Protein AF-A0A962I5X0-F1 (afdb_monomer_lite)

Secondary structure (DSSP, 8-state):
----BHHHHHHHHHHHHHHS---TT-HHHHHHHHHHHHHHHHTT-HHHHHHHHHHHHT----S-GGGHHHHHHHHHHHHHHHHHTT-HHHHHHHHHHHHHTS-HHHHTTSSHHHHHHHHHHHHHHHHTSTT--HHHHHHHHHHHHHHHHHHHHHHHHHHHH---TTHHHHHHHHHHHHHHHHHHSBP-

Sequence (188 aa):
MATKNWARHELLRLKRIMSHEFDSSKRKHLESLSLFALYSYILRLSTEFELAALRISECDFDGNQDKWASIELGLALLARNAREQGKEEQARDALSRIRGVGFVRERLSGTMLRGATANIRSAEAILQRSGLNQVQRRSVTKSLIGSKEAILMELYFIGELGGTSNGEHEFEPMIREIEEFLTSVDCP

Structure (mmCIF, N/CA/C/O backbone):
data_AF-A0A962I5X0-F1
#
_entry.id   AF-A0A962I5X0-F1
#
loop_
_atom_site.group_PDB
_atom_site.id
_atom_site.type_symbol
_atom_site.label_atom_id
_atom_site.label_alt_id
_atom_site.label_comp_id
_atom_site.label_asym_id
_atom_site.label_entity_id
_atom_site.label_seq_id
_atom_site.pdbx_PDB_ins_code
_atom_site.Cartn_x
_atom_site.Cartn_y
_atom_site.Cartn_z
_atom_site.occupancy
_atom_site.B_iso_or_equiv
_atom_site.auth_seq_id
_atom_site.auth_comp_id
_atom_site.auth_asym_id
_atom_site.auth_atom_id
_atom_site.pdbx_PDB_model_num
ATOM 1 N N . MET A 1 1 ? 18.754 19.484 -2.356 1.00 41.22 1 MET A N 1
ATOM 2 C CA . MET A 1 1 ? 18.832 18.288 -3.225 1.00 41.22 1 MET A CA 1
ATOM 3 C C . MET A 1 1 ? 17.446 17.673 -3.295 1.00 41.22 1 MET A C 1
ATOM 5 O O . MET A 1 1 ? 16.945 17.271 -2.255 1.00 41.22 1 MET A O 1
ATOM 9 N N . ALA A 1 2 ? 16.797 17.668 -4.462 1.00 45.50 2 ALA A N 1
ATOM 10 C CA . ALA A 1 2 ? 15.509 16.994 -4.619 1.00 45.50 2 ALA A CA 1
ATOM 11 C C . ALA A 1 2 ? 15.715 15.490 -4.401 1.00 45.50 2 ALA A C 1
ATOM 13 O O . ALA A 1 2 ? 16.617 14.897 -4.992 1.00 45.50 2 ALA A O 1
ATOM 14 N N . THR A 1 3 ? 14.936 14.892 -3.509 1.00 48.47 3 THR A N 1
ATOM 15 C CA . THR A 1 3 ? 15.001 13.464 -3.205 1.00 48.47 3 THR A CA 1
ATOM 16 C C . THR A 1 3 ? 14.671 12.651 -4.448 1.00 48.47 3 THR A C 1
ATOM 18 O O . THR A 1 3 ? 13.530 12.642 -4.893 1.00 48.47 3 THR A O 1
ATOM 21 N N . LYS A 1 4 ? 15.695 11.998 -5.006 1.00 63.25 4 LYS A N 1
ATOM 22 C CA . LYS A 1 4 ? 15.657 11.258 -6.276 1.00 63.25 4 LYS A CA 1
ATOM 23 C C . LYS A 1 4 ? 14.994 9.880 -6.199 1.00 63.25 4 LYS A C 1
ATOM 25 O O . LYS A 1 4 ? 14.963 9.184 -7.198 1.00 63.25 4 LYS A O 1
ATOM 30 N N . ASN A 1 5 ? 14.457 9.482 -5.052 1.00 81.94 5 ASN A N 1
ATOM 31 C CA . ASN A 1 5 ? 13.878 8.153 -4.874 1.00 81.94 5 ASN A CA 1
ATOM 32 C C . ASN A 1 5 ? 12.373 8.159 -5.207 1.00 81.94 5 ASN A C 1
ATOM 34 O O . ASN A 1 5 ? 11.623 9.030 -4.745 1.00 81.94 5 ASN A O 1
ATOM 38 N N . TRP A 1 6 ? 11.962 7.154 -5.986 1.00 85.31 6 TRP A N 1
ATOM 39 C CA . TRP A 1 6 ? 10.592 6.878 -6.408 1.00 85.31 6 TRP A CA 1
ATOM 40 C C . TRP A 1 6 ? 9.550 6.961 -5.288 1.00 85.31 6 TRP A C 1
ATOM 42 O O . TRP A 1 6 ? 8.598 7.721 -5.436 1.00 85.31 6 TRP A O 1
ATOM 52 N N . ALA A 1 7 ? 9.732 6.271 -4.156 1.00 86.81 7 ALA A N 1
ATOM 53 C CA . ALA A 1 7 ? 8.750 6.247 -3.067 1.00 86.81 7 ALA A CA 1
ATOM 54 C C . ALA A 1 7 ? 8.406 7.655 -2.552 1.00 86.81 7 ALA A C 1
ATOM 56 O O . ALA A 1 7 ? 7.244 7.982 -2.316 1.00 86.81 7 ALA A O 1
ATOM 57 N N . ARG A 1 8 ? 9.409 8.536 -2.430 1.00 87.19 8 ARG A N 1
ATOM 58 C CA . ARG A 1 8 ? 9.198 9.932 -2.007 1.00 87.19 8 ARG A CA 1
ATOM 59 C C . ARG A 1 8 ? 8.509 10.760 -3.089 1.00 87.19 8 ARG A C 1
ATOM 61 O O . ARG A 1 8 ? 7.642 11.574 -2.775 1.00 87.19 8 ARG A O 1
ATOM 68 N N . HIS A 1 9 ? 8.896 10.575 -4.350 1.00 88.00 9 HIS A N 1
ATOM 69 C CA . HIS A 1 9 ? 8.241 11.245 -5.473 1.00 88.00 9 HIS A CA 1
ATOM 70 C C . HIS A 1 9 ? 6.764 10.839 -5.576 1.00 88.00 9 HIS A C 1
ATOM 72 O O . HIS A 1 9 ? 5.885 11.694 -5.710 1.00 88.00 9 HIS A O 1
ATOM 78 N N . GLU A 1 10 ? 6.495 9.544 -5.458 1.00 88.38 10 GLU A N 1
ATOM 79 C CA . GLU A 1 10 ? 5.162 8.972 -5.559 1.00 88.38 10 GLU A CA 1
ATOM 80 C C . GLU A 1 10 ? 4.276 9.414 -4.395 1.00 88.38 10 GLU A C 1
ATOM 82 O O . GLU A 1 10 ? 3.160 9.882 -4.621 1.00 88.38 10 GLU A O 1
ATOM 87 N N . LEU A 1 11 ? 4.808 9.440 -3.170 1.00 88.88 11 LEU A N 1
ATOM 88 C CA . LEU A 1 11 ? 4.115 10.012 -2.019 1.00 88.88 11 LEU A CA 1
ATOM 89 C C . LEU A 1 11 ? 3.692 11.473 -2.258 1.00 88.88 11 LEU A C 1
ATOM 91 O O . LEU A 1 11 ? 2.548 11.840 -1.992 1.00 88.88 11 LEU A O 1
ATOM 95 N N . LEU A 1 12 ? 4.580 12.317 -2.798 1.00 89.25 12 LEU A N 1
ATOM 96 C CA . LEU A 1 12 ? 4.255 13.717 -3.109 1.00 89.25 12 LEU A CA 1
ATOM 97 C C . LEU A 1 12 ? 3.188 13.844 -4.203 1.00 89.25 12 LEU A C 1
ATOM 99 O O . LEU A 1 12 ? 2.373 14.769 -4.158 1.00 89.25 12 LEU A O 1
ATOM 103 N N . ARG A 1 13 ? 3.198 12.948 -5.196 1.00 90.12 13 ARG A N 1
ATOM 104 C CA . ARG A 1 13 ? 2.175 12.884 -6.249 1.00 90.12 13 ARG A CA 1
ATOM 105 C C . ARG A 1 13 ? 0.817 12.514 -5.654 1.00 90.12 13 ARG A C 1
ATOM 107 O O . ARG A 1 13 ? -0.170 13.200 -5.915 1.00 90.12 13 ARG A O 1
ATOM 114 N N . LEU A 1 14 ? 0.784 11.475 -4.825 1.00 88.69 14 LEU A N 1
ATOM 115 C CA . LEU A 1 14 ? -0.420 10.976 -4.166 1.00 88.69 14 LEU A CA 1
ATOM 116 C C . LEU A 1 14 ? -0.990 11.994 -3.170 1.00 88.69 14 LEU A C 1
ATOM 118 O O . LEU A 1 14 ? -2.193 12.237 -3.186 1.00 88.69 14 LEU A O 1
ATOM 122 N N . LYS A 1 15 ? -0.137 12.688 -2.404 1.00 86.75 15 LYS A N 1
ATOM 123 C CA . LYS A 1 15 ? -0.547 13.776 -1.497 1.00 86.75 15 LYS A CA 1
ATOM 124 C C . LYS A 1 15 ? -1.302 14.885 -2.232 1.00 86.75 15 LYS A C 1
ATOM 126 O O . LYS A 1 15 ? -2.307 15.379 -1.733 1.00 86.75 15 LYS A O 1
ATOM 131 N N . ARG A 1 16 ? -0.856 15.255 -3.440 1.00 86.12 16 ARG A N 1
ATOM 132 C CA . ARG A 1 16 ? -1.566 16.237 -4.282 1.00 86.12 16 ARG A CA 1
ATOM 133 C C . ARG A 1 16 ? -2.918 15.708 -4.742 1.00 86.12 16 ARG A C 1
ATOM 135 O O . ARG A 1 16 ? -3.904 16.425 -4.645 1.00 86.12 16 ARG A O 1
ATOM 142 N N . ILE A 1 17 ? -2.980 14.453 -5.184 1.00 81.38 17 ILE A N 1
ATOM 143 C CA . ILE A 1 17 ? -4.245 13.821 -5.586 1.00 81.38 17 ILE A CA 1
ATOM 144 C C . ILE A 1 17 ? -5.237 13.815 -4.420 1.00 81.38 17 ILE A C 1
ATOM 146 O O . ILE A 1 17 ? -6.391 14.183 -4.605 1.00 81.38 17 ILE A O 1
ATOM 150 N N . MET A 1 18 ? -4.769 13.481 -3.218 1.00 79.06 18 MET A N 1
ATOM 151 C CA . MET A 1 18 ? -5.584 13.466 -2.005 1.00 79.06 18 MET A CA 1
ATOM 152 C C . MET A 1 18 ? -5.968 14.851 -1.475 1.00 79.06 18 MET A C 1
ATOM 154 O O . MET A 1 18 ? -6.904 14.947 -0.691 1.00 79.06 18 MET A O 1
ATOM 158 N N . SER A 1 19 ? -5.264 15.916 -1.873 1.00 78.31 19 SER A N 1
ATOM 159 C CA . SER A 1 19 ? -5.644 17.291 -1.517 1.00 78.31 19 SER A CA 1
ATOM 160 C C . SER A 1 19 ? -6.855 17.809 -2.302 1.00 78.31 19 SER A C 1
ATOM 162 O O . SER A 1 19 ? -7.442 18.822 -1.927 1.00 78.31 19 SER A O 1
ATOM 164 N N . HIS A 1 20 ? -7.243 17.115 -3.375 1.00 76.25 20 HIS A N 1
ATOM 165 C CA . HIS A 1 20 ? -8.525 17.321 -4.044 1.00 76.25 20 HIS A CA 1
ATOM 166 C C . HIS A 1 20 ? -9.647 16.577 -3.301 1.00 76.25 20 HIS A C 1
ATOM 168 O O . HIS A 1 20 ? -9.383 15.709 -2.473 1.00 76.25 20 HIS A O 1
ATOM 174 N N . GLU A 1 21 ? -10.908 16.903 -3.597 1.00 83.50 21 GLU A N 1
ATOM 175 C CA . GLU A 1 21 ? -12.070 16.276 -2.956 1.00 83.50 21 GLU A CA 1
ATOM 176 C C . GLU A 1 21 ? -12.032 14.742 -3.110 1.00 83.50 21 GLU A C 1
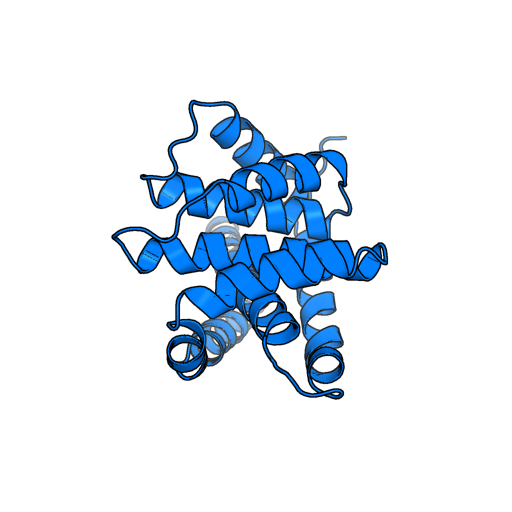ATOM 178 O O . GLU A 1 21 ? -12.181 14.190 -4.205 1.00 83.50 21 GLU A O 1
ATOM 183 N N . PHE A 1 22 ? -11.757 14.045 -2.003 1.00 84.50 22 PHE A N 1
ATOM 184 C CA . PHE A 1 22 ? -11.730 12.587 -1.958 1.00 84.50 22 PHE A CA 1
ATOM 185 C C . PHE A 1 22 ? -13.153 12.029 -2.000 1.00 84.50 22 PHE A C 1
ATOM 187 O O . PHE A 1 22 ? -14.030 12.499 -1.283 1.00 84.50 22 PHE A O 1
ATOM 194 N N . ASP A 1 23 ? -13.341 10.972 -2.785 1.00 86.75 23 ASP A N 1
ATOM 195 C CA . ASP A 1 23 ? -14.630 10.356 -3.057 1.00 86.75 23 ASP A CA 1
ATOM 196 C C . ASP A 1 23 ? -14.442 8.837 -2.996 1.00 86.75 23 ASP A C 1
ATOM 198 O O . ASP A 1 23 ? -13.860 8.235 -3.904 1.00 86.75 23 ASP A O 1
ATOM 202 N N . SER A 1 24 ? -14.902 8.223 -1.905 1.00 85.38 24 SER A N 1
ATOM 203 C CA . SER A 1 24 ? -14.800 6.777 -1.665 1.00 85.38 24 SER A CA 1
ATOM 204 C C . SER A 1 24 ? -15.593 5.955 -2.686 1.00 85.38 24 SER A C 1
ATOM 206 O O . SER A 1 24 ? -15.293 4.782 -2.914 1.00 85.38 24 SER A O 1
ATOM 208 N N . SER A 1 25 ? -16.545 6.566 -3.401 1.00 83.69 25 SER A N 1
ATOM 209 C CA . SER A 1 25 ? -17.261 5.897 -4.486 1.00 83.69 25 SER A CA 1
ATOM 210 C C . SER A 1 25 ? -16.386 5.697 -5.735 1.00 83.69 25 SER A C 1
ATOM 212 O O . SER A 1 25 ? -16.723 4.886 -6.605 1.00 83.69 25 SER A O 1
ATOM 214 N N . LYS A 1 26 ? -15.229 6.367 -5.837 1.00 87.00 26 LYS A N 1
ATOM 215 C CA . LYS A 1 26 ? -14.322 6.268 -6.988 1.00 87.00 26 LYS A CA 1
ATOM 216 C C . LYS A 1 26 ? -13.150 5.336 -6.705 1.00 87.00 26 LYS A C 1
ATOM 218 O O . LYS A 1 26 ? -12.263 5.636 -5.912 1.00 87.00 26 LYS A O 1
ATOM 223 N N . ARG A 1 27 ? -13.060 4.257 -7.490 1.00 86.19 27 ARG A N 1
ATOM 224 C CA . ARG A 1 27 ? -11.966 3.267 -7.432 1.00 86.19 27 ARG A CA 1
ATOM 225 C C . ARG A 1 27 ? -10.568 3.905 -7.427 1.00 86.19 27 ARG A C 1
ATOM 227 O O . ARG A 1 27 ? -9.766 3.600 -6.557 1.00 86.19 27 ARG A O 1
ATOM 234 N N . LYS A 1 28 ? -10.298 4.850 -8.335 1.00 88.00 28 LYS A N 1
ATOM 235 C CA . LYS A 1 28 ? -8.984 5.520 -8.430 1.00 88.00 28 LYS A CA 1
ATOM 236 C C . LYS A 1 28 ? -8.596 6.303 -7.170 1.00 88.00 28 LYS A C 1
ATOM 238 O O . LYS A 1 28 ? -7.408 6.451 -6.889 1.00 88.00 28 LYS A O 1
ATOM 243 N N . HIS A 1 29 ? -9.576 6.843 -6.442 1.00 89.44 29 HIS A N 1
ATOM 244 C CA . HIS A 1 29 ? -9.315 7.588 -5.210 1.00 89.44 29 HIS A CA 1
ATOM 245 C C . HIS A 1 29 ? -8.918 6.623 -4.092 1.00 89.44 29 HIS A C 1
ATOM 247 O O . HIS A 1 29 ? -7.943 6.887 -3.395 1.00 89.44 29 HIS A O 1
ATOM 253 N N . LEU A 1 30 ? -9.600 5.479 -3.986 1.00 88.62 30 LEU A N 1
ATOM 254 C CA . LEU A 1 30 ? -9.238 4.412 -3.053 1.00 88.62 30 LEU A CA 1
ATOM 255 C C . LEU A 1 30 ? -7.866 3.805 -3.367 1.00 88.62 30 LEU A C 1
ATOM 257 O O . LEU A 1 30 ? -7.052 3.685 -2.460 1.00 88.62 30 LEU A O 1
ATOM 261 N N . GLU A 1 31 ? -7.572 3.515 -4.639 1.00 88.31 31 GLU A N 1
ATOM 262 C CA . GLU A 1 31 ? -6.248 3.036 -5.073 1.00 88.31 31 GLU A CA 1
ATOM 263 C C . GLU A 1 31 ? -5.136 4.031 -4.701 1.00 88.31 31 GLU A C 1
ATOM 265 O O . GLU A 1 31 ? -4.078 3.649 -4.202 1.00 88.31 31 GLU A O 1
ATOM 270 N N . SER A 1 32 ? -5.381 5.330 -4.905 1.00 90.75 32 SER A N 1
ATOM 271 C CA . SER A 1 32 ? -4.416 6.377 -4.547 1.00 90.75 32 SER A CA 1
ATOM 272 C C . SER A 1 32 ? -4.237 6.492 -3.032 1.00 90.75 32 SER A C 1
ATOM 274 O O . SER A 1 32 ? -3.114 6.649 -2.561 1.00 90.75 32 SER A O 1
ATOM 276 N N . LEU A 1 33 ? -5.326 6.396 -2.267 1.00 91.38 33 LEU A N 1
ATOM 277 C CA . LEU A 1 33 ? -5.302 6.444 -0.807 1.00 91.38 33 LEU A CA 1
ATOM 278 C C . LEU A 1 33 ? -4.570 5.233 -0.210 1.00 91.38 33 LEU A C 1
ATOM 280 O O . LEU A 1 33 ? -3.756 5.395 0.697 1.00 91.38 33 LEU A O 1
ATOM 284 N N . SER A 1 34 ? -4.798 4.034 -0.747 1.00 90.31 34 SER A N 1
ATOM 285 C CA . SER A 1 34 ? -4.121 2.821 -0.288 1.00 90.31 34 SER A CA 1
ATOM 286 C C . SER A 1 34 ? -2.629 2.831 -0.635 1.00 90.31 34 SER A C 1
ATOM 288 O O . SER A 1 34 ? -1.807 2.461 0.199 1.00 90.31 34 SER A O 1
ATOM 290 N N . LEU A 1 35 ? -2.254 3.325 -1.823 1.00 91.62 35 LEU A N 1
ATOM 291 C CA . LEU A 1 35 ? -0.848 3.562 -2.177 1.00 91.62 35 LEU A CA 1
ATOM 292 C C . LEU A 1 35 ? -0.208 4.632 -1.284 1.00 91.62 35 LEU A C 1
ATOM 294 O O . LEU A 1 35 ? 0.950 4.500 -0.893 1.00 91.62 35 LEU A O 1
ATOM 298 N N . PHE A 1 36 ? -0.950 5.684 -0.932 1.00 93.06 36 PHE A N 1
ATOM 299 C CA . PHE A 1 36 ? -0.452 6.726 -0.040 1.00 93.06 36 PHE A CA 1
ATOM 300 C C . PHE A 1 36 ? -0.185 6.169 1.363 1.00 93.06 36 PHE A C 1
ATOM 302 O O . PHE A 1 36 ? 0.881 6.430 1.924 1.00 93.06 36 PHE A O 1
ATOM 309 N N . ALA A 1 37 ? -1.092 5.341 1.891 1.00 93.50 37 ALA A N 1
ATOM 310 C CA . ALA A 1 37 ? -0.890 4.616 3.145 1.00 93.50 37 ALA A CA 1
ATOM 311 C C . ALA A 1 37 ? 0.342 3.699 3.075 1.00 93.50 37 ALA A C 1
ATOM 313 O O . ALA A 1 37 ? 1.201 3.768 3.952 1.00 93.50 37 ALA A O 1
ATOM 314 N N . LEU A 1 38 ? 0.466 2.909 2.001 1.00 92.56 38 LEU A N 1
ATOM 315 C CA . LEU A 1 38 ? 1.597 2.010 1.769 1.00 92.56 38 LEU A CA 1
ATOM 316 C C . LEU A 1 38 ? 2.934 2.762 1.808 1.00 92.56 38 LEU A C 1
ATOM 318 O O . LEU A 1 38 ? 3.811 2.432 2.602 1.00 92.56 38 LEU A O 1
ATOM 322 N N . TYR A 1 39 ? 3.088 3.803 0.989 1.00 93.62 39 TYR A N 1
ATOM 323 C CA . TYR A 1 39 ? 4.341 4.552 0.926 1.00 93.62 39 TYR A CA 1
ATOM 324 C C . TYR A 1 39 ? 4.653 5.302 2.220 1.00 93.62 39 TYR A C 1
ATOM 326 O O . TYR A 1 39 ? 5.818 5.378 2.608 1.00 93.62 39 TYR A O 1
ATOM 334 N N . SER A 1 40 ? 3.639 5.829 2.909 1.00 93.81 40 SER A N 1
ATOM 335 C CA . SER A 1 40 ? 3.832 6.491 4.205 1.00 93.81 40 SER A CA 1
ATOM 336 C C . SER A 1 40 ? 4.302 5.504 5.270 1.00 93.81 40 SER A C 1
ATOM 338 O O . SER A 1 40 ? 5.199 5.829 6.047 1.00 93.81 40 SER A O 1
ATOM 340 N N . TYR A 1 41 ? 3.751 4.287 5.263 1.00 92.81 41 TYR A N 1
ATOM 341 C CA . TYR A 1 41 ? 4.155 3.207 6.158 1.00 92.81 41 TYR A CA 1
ATOM 342 C C . TYR A 1 41 ? 5.610 2.780 5.907 1.00 92.81 41 TYR A C 1
ATOM 344 O O . TYR A 1 41 ? 6.428 2.848 6.824 1.00 92.81 41 TYR A O 1
ATOM 352 N N . ILE A 1 42 ? 5.970 2.459 4.656 1.00 91.75 42 ILE A N 1
ATOM 353 C CA . ILE A 1 42 ? 7.337 2.048 4.273 1.00 91.75 42 ILE A CA 1
ATOM 354 C C . ILE A 1 42 ? 8.362 3.140 4.615 1.00 91.75 42 ILE A C 1
ATOM 356 O O . ILE A 1 42 ? 9.444 2.862 5.127 1.00 91.75 42 ILE A O 1
ATOM 360 N N . LEU A 1 43 ? 8.023 4.409 4.361 1.00 91.75 43 LEU A N 1
ATOM 361 C CA . LEU A 1 43 ? 8.899 5.550 4.647 1.00 91.75 43 LEU A CA 1
ATOM 362 C C . LEU A 1 43 ? 8.890 5.984 6.122 1.00 91.75 43 LEU A C 1
ATOM 364 O O . LEU A 1 43 ? 9.585 6.944 6.459 1.00 91.75 43 LEU A O 1
ATOM 368 N N . ARG A 1 44 ? 8.130 5.299 6.988 1.00 91.81 44 ARG A N 1
ATOM 369 C CA . ARG A 1 44 ? 7.996 5.589 8.426 1.00 91.81 44 ARG A CA 1
ATOM 370 C C . ARG A 1 44 ? 7.540 7.029 8.711 1.00 91.81 44 ARG A C 1
ATOM 372 O O . ARG A 1 44 ? 8.027 7.687 9.627 1.00 91.81 44 ARG A O 1
ATOM 379 N N . LEU A 1 45 ? 6.587 7.518 7.918 1.00 92.94 45 LEU A N 1
ATOM 380 C CA . LEU A 1 45 ? 5.981 8.846 8.044 1.00 92.94 45 LEU A CA 1
ATOM 381 C C . LEU A 1 45 ? 4.650 8.744 8.794 1.00 92.94 45 LEU A C 1
ATOM 383 O O . LEU A 1 45 ? 3.592 8.584 8.185 1.00 92.94 45 LEU A O 1
ATOM 387 N N . SER A 1 46 ? 4.710 8.811 10.126 1.00 90.44 46 SER A N 1
ATOM 388 C CA . SER A 1 46 ? 3.555 8.565 11.001 1.00 90.44 46 SER A CA 1
ATOM 389 C C . SER A 1 46 ? 2.369 9.485 10.710 1.00 90.44 46 SER A C 1
ATOM 391 O O . SER A 1 46 ? 1.247 9.003 10.611 1.00 90.44 46 SER A O 1
ATOM 393 N N . THR A 1 47 ? 2.604 10.783 10.503 1.00 91.00 47 THR A N 1
ATOM 394 C CA . THR A 1 47 ? 1.532 11.760 10.256 1.00 91.00 47 THR A CA 1
ATOM 395 C C . THR A 1 47 ? 0.775 11.465 8.962 1.00 91.00 47 THR A C 1
ATOM 397 O O . THR A 1 47 ? -0.453 11.410 8.953 1.00 91.00 47 THR A O 1
ATOM 400 N N . GLU A 1 48 ? 1.487 11.264 7.851 1.00 92.81 48 GLU A N 1
ATOM 401 C CA . GLU A 1 48 ? 0.872 10.898 6.574 1.00 92.81 48 GLU A CA 1
ATOM 402 C C . GLU A 1 48 ? 0.148 9.551 6.649 1.00 92.81 48 GLU A C 1
ATOM 404 O O . GLU A 1 48 ? -0.956 9.417 6.116 1.00 92.81 48 GLU A O 1
ATOM 409 N N . PHE A 1 49 ? 0.740 8.577 7.341 1.00 93.75 49 PHE A N 1
ATOM 410 C CA . PHE A 1 49 ? 0.127 7.273 7.538 1.00 93.75 49 PHE A CA 1
ATOM 411 C C . PHE A 1 49 ? -1.180 7.369 8.330 1.00 93.75 49 PHE A C 1
ATOM 413 O O . PHE A 1 49 ? -2.188 6.819 7.896 1.00 93.75 49 PHE A O 1
ATOM 420 N N . GLU A 1 50 ? -1.193 8.095 9.449 1.00 90.94 50 GLU A N 1
ATOM 421 C CA . GLU A 1 50 ? -2.383 8.285 10.287 1.00 90.94 50 GLU A CA 1
ATOM 422 C C . GLU A 1 50 ? -3.518 8.964 9.518 1.00 90.94 50 GLU A C 1
ATOM 424 O O . GLU A 1 50 ? -4.662 8.514 9.591 1.00 90.94 50 GLU A O 1
ATOM 429 N N . LEU A 1 51 ? -3.204 9.990 8.717 1.00 90.44 51 LEU A N 1
ATOM 430 C CA . LEU A 1 51 ? -4.181 10.642 7.840 1.00 90.44 51 LEU A CA 1
ATOM 431 C C . LEU A 1 51 ? -4.796 9.653 6.843 1.00 90.44 51 LEU A C 1
ATOM 433 O O . LEU A 1 51 ? -6.011 9.644 6.640 1.00 90.44 51 LEU A O 1
ATOM 437 N N . ALA A 1 52 ? -3.963 8.817 6.222 1.00 91.00 52 ALA A N 1
ATOM 438 C CA . ALA A 1 52 ? -4.421 7.817 5.268 1.00 91.00 52 ALA A CA 1
ATOM 439 C C . ALA A 1 52 ? -5.272 6.739 5.950 1.00 91.00 52 ALA A C 1
ATOM 441 O O . ALA A 1 52 ? -6.353 6.397 5.474 1.00 91.00 52 ALA A O 1
ATOM 442 N N . ALA A 1 53 ? -4.798 6.234 7.087 1.00 87.69 53 ALA A N 1
ATOM 443 C CA . ALA A 1 53 ? -5.438 5.179 7.853 1.00 87.69 53 ALA A CA 1
ATOM 444 C C . ALA A 1 53 ? -6.808 5.601 8.390 1.00 87.69 53 ALA A C 1
ATOM 446 O O . ALA A 1 53 ? -7.761 4.833 8.268 1.00 87.69 53 ALA A O 1
ATOM 447 N N . LEU A 1 54 ? -6.925 6.824 8.920 1.00 88.12 54 LEU A N 1
ATOM 448 C CA . LEU A 1 54 ? -8.206 7.393 9.341 1.00 88.12 54 LEU A CA 1
ATOM 449 C C . LEU A 1 54 ? -9.181 7.459 8.162 1.00 88.12 54 LEU A C 1
ATOM 451 O O . LEU A 1 54 ? -10.329 7.045 8.264 1.00 88.12 54 LEU A O 1
ATOM 455 N N . ARG A 1 55 ? -8.712 7.911 6.999 1.00 90.62 55 ARG A N 1
ATOM 456 C CA . ARG A 1 55 ? -9.572 8.010 5.818 1.00 90.62 55 ARG A CA 1
ATOM 457 C C . ARG A 1 55 ? -10.037 6.644 5.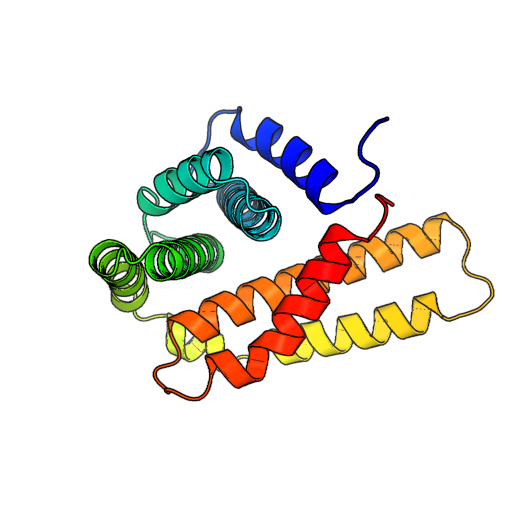309 1.00 90.62 55 ARG A C 1
ATOM 459 O O . ARG A 1 55 ? -11.166 6.511 4.848 1.00 90.62 55 ARG A O 1
ATOM 466 N N . ILE A 1 56 ? -9.181 5.625 5.385 1.00 89.50 56 ILE A N 1
ATOM 467 C CA . ILE A 1 56 ? -9.534 4.251 5.003 1.00 89.50 56 ILE A CA 1
ATOM 468 C C . ILE A 1 56 ? -10.514 3.640 6.010 1.00 89.50 56 ILE A C 1
ATOM 470 O O . ILE A 1 56 ? -11.425 2.912 5.612 1.00 89.50 56 ILE A O 1
ATOM 474 N N . SER A 1 57 ? -10.372 3.940 7.305 1.00 88.44 57 SER A N 1
ATOM 475 C CA . SER A 1 57 ? -11.290 3.420 8.319 1.00 88.44 57 SER A CA 1
ATOM 476 C C . SER A 1 57 ? -12.718 3.960 8.160 1.00 88.44 57 SER A C 1
ATOM 478 O O . SER A 1 57 ? -13.665 3.259 8.500 1.00 88.44 57 SER A O 1
ATOM 480 N N . GLU A 1 58 ? -12.883 5.134 7.553 1.00 89.88 58 GLU A N 1
ATOM 481 C CA . GLU A 1 58 ? -14.183 5.725 7.204 1.00 89.88 58 GLU A CA 1
ATOM 482 C C . GLU A 1 58 ? -14.805 5.160 5.914 1.00 89.88 58 GLU A C 1
ATOM 484 O O . GLU A 1 58 ? -15.962 5.444 5.618 1.00 89.88 58 GLU A O 1
ATOM 489 N N . CYS A 1 59 ? -14.058 4.395 5.110 1.00 89.94 59 CYS A N 1
ATOM 490 C CA . CYS A 1 59 ? -14.575 3.855 3.852 1.00 89.94 59 CYS A CA 1
ATOM 491 C C . CYS A 1 59 ? -15.439 2.612 4.094 1.00 89.94 59 CYS A C 1
ATOM 493 O O . CYS A 1 59 ? -15.028 1.697 4.815 1.00 89.94 59 CYS A O 1
ATOM 495 N N . ASP A 1 60 ? -16.596 2.555 3.438 1.00 87.94 60 ASP A N 1
ATOM 496 C CA . ASP A 1 60 ? -17.513 1.420 3.501 1.00 87.94 60 ASP A CA 1
ATOM 497 C C . ASP A 1 60 ? -17.200 0.352 2.449 1.00 87.94 60 ASP A C 1
ATOM 499 O O . ASP A 1 60 ? -16.750 0.630 1.336 1.00 87.94 60 ASP A O 1
ATOM 503 N N . PHE A 1 61 ? -17.488 -0.898 2.805 1.00 83.31 61 PHE A N 1
ATOM 504 C CA . PHE A 1 61 ? -17.454 -2.035 1.890 1.00 83.31 61 PHE A CA 1
ATOM 505 C C . PHE A 1 61 ? -18.765 -2.132 1.106 1.00 83.31 61 PHE A C 1
ATOM 507 O O . PHE A 1 61 ? -19.563 -3.046 1.311 1.00 83.31 61 PHE A O 1
ATOM 514 N N . ASP A 1 62 ? -19.006 -1.177 0.210 1.00 79.88 62 ASP A N 1
ATOM 515 C CA . ASP A 1 62 ? -20.222 -1.126 -0.599 1.00 79.88 62 ASP A CA 1
ATOM 516 C C . ASP A 1 62 ? -19.968 -1.405 -2.093 1.00 79.88 62 ASP A C 1
ATOM 518 O O . ASP A 1 62 ? -18.873 -1.230 -2.638 1.00 79.88 62 ASP A O 1
ATOM 522 N N . GLY A 1 63 ? -21.000 -1.914 -2.771 1.00 71.69 63 GLY A N 1
ATOM 523 C CA . GLY A 1 63 ? -21.040 -2.048 -4.228 1.00 71.69 63 GLY A CA 1
ATOM 524 C C . GLY A 1 63 ? -19.904 -2.867 -4.859 1.00 71.69 63 GLY A C 1
ATOM 525 O O . GLY A 1 63 ? -19.934 -4.094 -4.868 1.00 71.69 63 GLY A O 1
ATOM 526 N N . ASN A 1 64 ? -18.961 -2.176 -5.509 1.00 72.75 64 ASN A N 1
ATOM 527 C CA . ASN A 1 64 ? -17.970 -2.777 -6.407 1.00 72.75 64 ASN A CA 1
ATOM 528 C C . ASN A 1 64 ? -16.829 -3.459 -5.631 1.00 72.75 64 ASN A C 1
ATOM 530 O O . ASN A 1 64 ? -15.973 -2.777 -5.066 1.00 72.75 64 ASN A O 1
ATOM 534 N N . GLN A 1 65 ? -16.766 -4.790 -5.715 1.00 73.75 65 GLN A N 1
ATOM 535 C CA . GLN A 1 65 ? -15.730 -5.628 -5.099 1.00 73.75 65 GLN A CA 1
ATOM 536 C C . GLN A 1 65 ? -14.294 -5.261 -5.513 1.00 73.75 65 GLN A C 1
ATOM 538 O O . GLN A 1 65 ? -13.372 -5.449 -4.722 1.00 73.75 65 GLN A O 1
ATOM 543 N N . ASP A 1 66 ? -14.084 -4.654 -6.687 1.00 71.06 66 ASP A N 1
ATOM 544 C CA . ASP A 1 66 ? -12.761 -4.164 -7.107 1.00 71.06 66 ASP A CA 1
ATOM 545 C C . ASP A 1 66 ? -12.190 -3.111 -6.145 1.00 71.06 66 ASP A C 1
ATOM 547 O O . ASP A 1 66 ? -10.977 -2.935 -6.054 1.00 71.06 66 ASP A O 1
ATOM 551 N N . LYS A 1 67 ? -13.059 -2.375 -5.444 1.00 78.94 67 LYS A N 1
ATOM 552 C CA . LYS A 1 67 ? -12.666 -1.335 -4.484 1.00 78.94 67 LYS A CA 1
ATOM 553 C C . LYS A 1 67 ? -12.243 -1.911 -3.140 1.00 78.94 67 LYS A C 1
ATOM 555 O O . LYS A 1 67 ? -11.476 -1.279 -2.416 1.00 78.94 67 LYS A O 1
ATOM 560 N N . TRP A 1 68 ? -12.759 -3.090 -2.802 1.00 84.94 68 TRP A N 1
ATOM 561 C CA . TRP A 1 68 ? -12.575 -3.690 -1.485 1.00 84.94 68 TRP A CA 1
ATOM 562 C C . TRP A 1 68 ? -11.109 -4.004 -1.231 1.00 84.94 68 TRP A C 1
ATOM 564 O O . TRP A 1 68 ? -10.644 -3.773 -0.124 1.00 84.94 68 TRP A O 1
ATOM 574 N N . ALA A 1 69 ? -10.364 -4.390 -2.273 1.00 80.69 69 ALA A N 1
ATOM 575 C CA . ALA A 1 69 ? -8.924 -4.633 -2.199 1.00 80.69 69 ALA A CA 1
ATOM 576 C C . ALA A 1 69 ? -8.140 -3.439 -1.626 1.00 80.69 69 ALA A C 1
ATOM 578 O O . ALA A 1 69 ? -7.258 -3.621 -0.789 1.00 80.69 69 ALA A O 1
ATOM 579 N N . SER A 1 70 ? -8.477 -2.210 -2.030 1.00 85.62 70 SER A N 1
ATOM 580 C CA . SER A 1 70 ? -7.806 -1.003 -1.533 1.00 85.62 70 SER A CA 1
ATOM 581 C C . SER A 1 70 ? -8.144 -0.703 -0.070 1.00 85.62 70 SER A C 1
ATOM 583 O O . SER A 1 70 ? -7.266 -0.287 0.686 1.00 85.62 70 SER A O 1
ATOM 585 N N . ILE A 1 71 ? -9.399 -0.927 0.337 1.00 88.12 71 ILE A N 1
ATOM 586 C CA . ILE A 1 71 ? -9.850 -0.719 1.723 1.00 88.12 71 ILE A CA 1
ATOM 587 C C . ILE A 1 71 ? -9.220 -1.775 2.639 1.00 88.12 71 ILE A C 1
ATOM 589 O O . ILE A 1 71 ? -8.634 -1.445 3.665 1.00 88.12 71 ILE A O 1
ATOM 593 N N . GLU A 1 72 ? -9.286 -3.039 2.231 1.00 86.81 72 GLU A N 1
ATOM 594 C CA . GLU A 1 72 ? -8.665 -4.187 2.890 1.00 86.81 72 GLU A CA 1
ATOM 595 C C . GLU A 1 72 ? -7.174 -3.986 3.137 1.00 86.81 72 GLU A C 1
ATOM 597 O O . GLU A 1 72 ? -6.710 -4.168 4.261 1.00 86.81 72 GLU A O 1
ATOM 602 N N . LEU A 1 73 ? -6.434 -3.569 2.107 1.00 85.38 73 LEU A N 1
ATOM 603 C CA . LEU A 1 73 ? -5.012 -3.274 2.220 1.00 85.38 73 LEU A CA 1
ATOM 604 C C . LEU A 1 73 ? -4.745 -2.194 3.268 1.00 85.38 73 LEU A C 1
ATOM 606 O O . LEU A 1 73 ? -3.877 -2.355 4.122 1.00 85.38 73 LEU A O 1
ATOM 610 N N . GLY A 1 74 ? -5.478 -1.084 3.211 1.00 89.25 74 GLY A N 1
ATOM 611 C CA . GLY A 1 74 ? -5.270 -0.001 4.160 1.00 89.25 74 GLY A CA 1
ATOM 612 C C . GLY A 1 74 ? -5.624 -0.378 5.596 1.00 89.25 74 GLY A C 1
ATOM 613 O O . GLY A 1 74 ? -4.919 0.019 6.520 1.00 89.25 74 GLY A O 1
ATOM 614 N N . LEU A 1 75 ? -6.662 -1.197 5.791 1.00 90.88 75 LEU A N 1
ATOM 615 C CA . LEU A 1 75 ? -7.004 -1.754 7.100 1.00 90.88 75 LEU A CA 1
ATOM 616 C C . LEU A 1 75 ? -5.957 -2.763 7.593 1.00 90.88 75 LEU A C 1
ATOM 618 O O . LEU A 1 75 ? -5.652 -2.767 8.782 1.00 90.88 75 LEU A O 1
ATOM 622 N N . ALA A 1 76 ? -5.368 -3.571 6.709 1.00 88.69 76 ALA A N 1
ATOM 623 C CA . ALA A 1 76 ? -4.270 -4.469 7.067 1.00 88.69 76 ALA A CA 1
ATOM 624 C C . ALA A 1 76 ? -3.021 -3.677 7.485 1.00 88.69 76 ALA A C 1
ATOM 626 O O . ALA A 1 76 ? -2.460 -3.923 8.548 1.00 88.69 76 ALA A O 1
ATOM 627 N N . LEU A 1 77 ? -2.642 -2.649 6.720 1.00 90.31 77 LEU A N 1
ATOM 628 C CA . LEU A 1 77 ? -1.553 -1.742 7.097 1.00 90.31 77 LEU A CA 1
ATOM 629 C C . LEU A 1 77 ? -1.821 -1.057 8.446 1.00 90.31 77 LEU A C 1
ATOM 631 O O . LEU A 1 77 ? -0.916 -0.946 9.274 1.00 90.31 77 LEU A O 1
ATOM 635 N N . LEU A 1 78 ? -3.064 -0.625 8.692 1.00 91.69 78 LEU A N 1
ATOM 636 C CA . LEU A 1 78 ? -3.479 -0.049 9.972 1.00 91.69 78 LEU A CA 1
ATOM 637 C C . LEU A 1 78 ? -3.326 -1.048 11.123 1.00 91.69 78 LEU A C 1
ATOM 639 O O . LEU A 1 78 ? -2.796 -0.677 12.169 1.00 91.69 78 LEU A O 1
ATOM 643 N N . ALA A 1 79 ? -3.746 -2.299 10.927 1.00 90.19 79 ALA A N 1
ATOM 644 C CA . ALA A 1 79 ? -3.601 -3.352 11.925 1.00 90.19 79 ALA A CA 1
ATOM 645 C C . ALA A 1 79 ? -2.129 -3.633 12.246 1.00 90.19 79 ALA A C 1
ATOM 647 O O . ALA A 1 79 ? -1.748 -3.633 13.419 1.00 90.19 79 ALA A O 1
ATOM 648 N N . ARG A 1 80 ? -1.296 -3.756 11.208 1.00 88.56 80 ARG A N 1
ATOM 649 C CA . ARG A 1 80 ? 0.147 -3.966 11.339 1.00 88.56 80 ARG A CA 1
ATOM 650 C C . ARG A 1 80 ? 0.813 -2.845 12.130 1.00 88.56 80 ARG A C 1
ATOM 652 O O . ARG A 1 80 ? 1.474 -3.095 13.135 1.00 88.56 80 ARG A O 1
ATOM 659 N N . ASN A 1 81 ? 0.587 -1.594 11.726 1.00 91.12 81 ASN A N 1
ATOM 660 C CA . ASN A 1 81 ? 1.137 -0.431 12.421 1.00 91.12 81 ASN A CA 1
ATOM 661 C C . ASN A 1 81 ? 0.629 -0.329 13.871 1.00 91.12 81 ASN A C 1
ATOM 663 O O . ASN A 1 81 ? 1.386 0.029 14.768 1.00 91.12 81 ASN A O 1
ATOM 667 N N . ALA A 1 82 ? -0.643 -0.650 14.126 1.00 90.06 82 ALA A N 1
ATOM 668 C CA . ALA A 1 82 ? -1.189 -0.654 15.478 1.00 90.06 82 ALA A CA 1
ATOM 669 C C . ALA A 1 82 ? -0.492 -1.695 16.372 1.00 90.06 82 ALA A C 1
ATOM 671 O O . ALA A 1 82 ? -0.112 -1.354 17.493 1.00 90.06 82 ALA A O 1
ATOM 672 N N . ARG A 1 83 ? -0.233 -2.913 15.874 1.00 88.75 83 ARG A N 1
ATOM 673 C CA . ARG A 1 83 ? 0.550 -3.938 16.594 1.00 88.75 83 ARG A CA 1
ATOM 674 C C . ARG A 1 83 ? 1.979 -3.486 16.882 1.00 88.75 83 ARG A C 1
ATOM 676 O O . ARG A 1 83 ? 2.432 -3.610 18.015 1.00 88.75 83 ARG A O 1
ATOM 683 N N . GLU A 1 84 ? 2.665 -2.893 15.900 1.00 88.75 8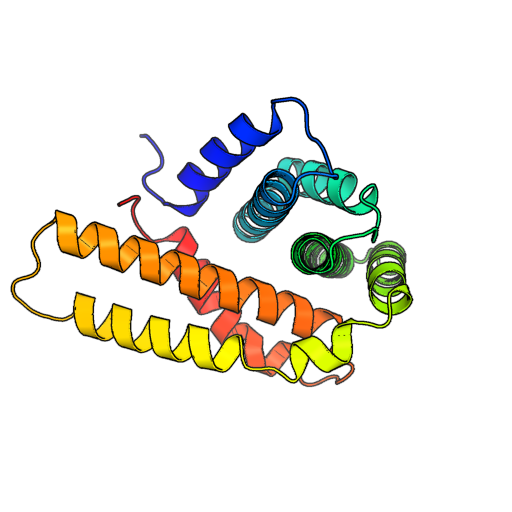4 GLU A N 1
ATOM 684 C CA . GLU A 1 84 ? 4.017 -2.331 16.092 1.00 88.75 84 GLU A CA 1
ATOM 685 C C . GLU A 1 84 ? 4.059 -1.275 17.211 1.00 88.75 84 GLU A C 1
ATOM 687 O O . GLU A 1 84 ? 5.075 -1.110 17.883 1.00 88.75 84 GLU A O 1
ATOM 692 N N . GLN A 1 85 ? 2.942 -0.581 17.438 1.00 89.50 85 GLN A N 1
ATOM 693 C CA . GLN A 1 85 ? 2.776 0.418 18.495 1.00 89.50 85 GLN A CA 1
ATOM 694 C C . GLN A 1 85 ? 2.177 -0.148 19.798 1.00 89.50 85 GLN A C 1
ATOM 696 O O . GLN A 1 85 ? 1.918 0.619 20.725 1.00 89.50 85 GLN A O 1
ATOM 701 N N . GLY A 1 86 ? 1.915 -1.458 19.884 1.00 90.19 86 GLY A N 1
ATOM 702 C CA . GLY A 1 86 ? 1.274 -2.100 21.040 1.00 90.19 86 GLY A CA 1
ATOM 703 C C . GLY A 1 86 ? -0.219 -1.779 21.210 1.00 90.19 86 GLY A C 1
ATOM 704 O O . GLY A 1 86 ? -0.781 -1.982 22.286 1.00 90.19 86 GLY A O 1
ATOM 705 N N . LYS A 1 87 ? -0.883 -1.264 20.169 1.00 90.88 87 LYS A N 1
ATOM 706 C CA . LYS A 1 87 ? -2.308 -0.888 20.153 1.00 90.88 87 LYS A CA 1
ATOM 707 C C . LYS A 1 87 ? -3.184 -2.051 19.668 1.00 90.88 87 LYS A C 1
ATOM 709 O O . LYS A 1 87 ? -3.828 -1.979 18.623 1.00 90.88 87 LYS A O 1
ATOM 714 N N . GLU A 1 88 ? -3.222 -3.128 20.447 1.00 91.06 88 GLU A N 1
ATOM 715 C CA . GLU A 1 88 ? -3.902 -4.387 20.086 1.00 91.06 88 GLU A CA 1
ATOM 716 C C . GLU A 1 88 ? -5.401 -4.243 19.779 1.00 91.06 88 GLU A C 1
ATOM 718 O O . GLU A 1 88 ? -5.931 -4.939 18.914 1.00 91.06 88 GLU A O 1
ATOM 723 N N . GLU A 1 89 ? -6.104 -3.345 20.470 1.00 91.94 89 GLU A N 1
ATOM 724 C CA . GLU A 1 89 ? -7.533 -3.102 20.233 1.00 91.94 89 GLU A CA 1
ATOM 725 C C . GLU A 1 89 ? -7.777 -2.503 18.844 1.00 91.94 89 GLU A C 1
ATOM 727 O O . GLU A 1 89 ? -8.558 -3.044 18.067 1.00 91.94 89 GLU A O 1
ATOM 732 N N . GLN A 1 90 ? -7.005 -1.477 18.476 1.00 90.12 90 GLN A N 1
ATOM 733 C CA . GLN A 1 90 ? -7.075 -0.862 17.152 1.00 90.12 90 GLN A CA 1
ATOM 734 C C . GLN A 1 90 ? -6.740 -1.867 16.040 1.00 90.12 90 GLN A C 1
ATOM 736 O O . GLN A 1 90 ? -7.389 -1.877 14.991 1.00 90.12 90 GLN A O 1
ATOM 741 N N . ALA A 1 91 ? -5.754 -2.741 16.274 1.00 90.69 91 ALA A N 1
ATOM 742 C CA . ALA A 1 91 ? -5.439 -3.815 15.342 1.00 90.69 91 ALA A CA 1
ATOM 743 C C . ALA A 1 91 ? -6.608 -4.798 15.190 1.00 90.69 91 ALA A C 1
ATOM 745 O O . ALA A 1 91 ? -6.984 -5.163 14.075 1.00 90.69 91 ALA A O 1
ATOM 746 N N . ARG A 1 92 ? -7.224 -5.202 16.306 1.00 90.19 92 ARG A N 1
ATOM 747 C CA . ARG A 1 92 ? -8.376 -6.109 16.308 1.00 90.19 92 ARG A CA 1
ATOM 748 C C . ARG A 1 92 ? -9.576 -5.514 15.578 1.00 90.19 92 ARG A C 1
ATOM 750 O O . ARG A 1 92 ? -10.206 -6.236 14.808 1.00 90.19 92 ARG A O 1
ATOM 757 N N . ASP A 1 93 ? -9.862 -4.234 15.777 1.00 90.94 93 ASP A N 1
ATOM 758 C CA . ASP A 1 93 ? -10.987 -3.549 15.138 1.00 90.94 93 ASP A CA 1
ATOM 759 C C . ASP A 1 93 ? -10.821 -3.488 13.619 1.00 90.94 93 ASP A C 1
ATOM 761 O O . ASP A 1 93 ? -11.736 -3.853 12.875 1.00 90.94 93 ASP A O 1
ATOM 765 N N . ALA A 1 94 ? -9.627 -3.118 13.144 1.00 90.88 94 ALA A N 1
ATOM 766 C CA . ALA A 1 94 ? -9.317 -3.100 11.716 1.00 90.88 94 ALA A CA 1
ATOM 767 C C . ALA A 1 94 ? -9.496 -4.491 11.077 1.00 90.88 94 ALA A C 1
ATOM 769 O O . ALA A 1 94 ? -10.141 -4.626 10.033 1.00 90.88 94 ALA A O 1
ATOM 770 N N . LEU A 1 95 ? -9.006 -5.545 11.738 1.00 87.38 95 LEU A N 1
ATOM 771 C CA . LEU A 1 95 ? -9.141 -6.927 11.261 1.00 87.38 95 LEU A CA 1
ATOM 772 C C . LEU A 1 95 ? -10.575 -7.447 11.343 1.00 87.38 95 LEU A C 1
ATOM 774 O O . LEU A 1 95 ? -10.999 -8.216 10.480 1.00 87.38 95 LEU A O 1
ATOM 778 N N . SER A 1 96 ? -11.331 -7.040 12.362 1.00 88.25 96 SER A N 1
ATOM 779 C CA . SER A 1 96 ? -12.748 -7.377 12.504 1.00 88.25 96 SER A CA 1
ATOM 780 C C . SER A 1 96 ? -13.550 -6.839 11.321 1.00 88.25 96 SER A C 1
ATOM 782 O O . SER A 1 96 ? -14.318 -7.587 10.713 1.00 88.25 96 SER A O 1
ATOM 784 N N . ARG A 1 97 ? -13.288 -5.587 10.911 1.00 88.50 97 ARG A N 1
ATOM 785 C CA . ARG A 1 97 ? -13.912 -4.996 9.718 1.00 88.50 97 ARG A CA 1
ATOM 786 C C . ARG A 1 97 ? -13.611 -5.801 8.461 1.00 88.50 97 ARG A C 1
ATOM 788 O O . ARG A 1 97 ? -14.544 -6.119 7.737 1.00 88.50 97 ARG A O 1
ATOM 795 N N . ILE A 1 98 ? -12.353 -6.189 8.239 1.00 86.56 98 ILE A N 1
ATOM 796 C CA . ILE A 1 98 ? -11.973 -7.025 7.087 1.00 86.56 98 ILE A CA 1
ATOM 797 C C . ILE A 1 98 ? -12.710 -8.376 7.116 1.00 86.56 98 ILE A C 1
ATOM 799 O O . ILE A 1 98 ? -13.265 -8.822 6.112 1.00 86.56 98 ILE A O 1
ATOM 803 N N . ARG A 1 99 ? -12.743 -9.043 8.275 1.00 80.62 99 ARG A N 1
ATOM 804 C CA . ARG A 1 99 ? -13.373 -10.367 8.427 1.00 80.62 99 ARG A CA 1
ATOM 805 C C . ARG A 1 99 ? -14.891 -10.323 8.265 1.00 80.62 99 ARG A C 1
ATOM 807 O O . ARG A 1 99 ? -15.465 -11.287 7.764 1.00 80.62 99 ARG A O 1
ATOM 814 N N . GLY A 1 100 ? -15.527 -9.217 8.649 1.00 78.12 100 GLY A N 1
ATOM 815 C CA . GLY A 1 100 ? -16.972 -9.019 8.542 1.00 78.12 100 GLY A CA 1
ATOM 816 C C . GLY A 1 100 ? -17.513 -9.046 7.108 1.00 78.12 100 GLY A C 1
ATOM 817 O O . GLY A 1 100 ? -18.701 -9.292 6.926 1.00 78.12 100 GLY A O 1
ATOM 818 N N . VAL A 1 101 ? -16.661 -8.852 6.093 1.00 76.38 101 VAL A N 1
ATOM 819 C CA . VAL A 1 101 ? -17.071 -8.761 4.676 1.00 76.38 101 VAL A CA 1
ATOM 820 C C . VAL A 1 101 ? -16.990 -10.102 3.923 1.00 76.38 101 VAL A C 1
ATOM 822 O O . VAL A 1 101 ? -17.366 -10.186 2.758 1.00 76.38 101 VAL A O 1
ATOM 825 N N . GLY A 1 102 ? -16.512 -11.179 4.563 1.00 58.25 102 GLY A N 1
ATOM 826 C CA . GLY A 1 102 ? -16.602 -12.567 4.069 1.00 58.25 102 GLY A CA 1
ATOM 827 C C . GLY A 1 102 ? -15.774 -12.949 2.823 1.00 58.25 102 GLY A C 1
ATOM 828 O O . GLY A 1 102 ? -15.590 -14.137 2.575 1.00 58.25 102 GLY A O 1
ATOM 829 N N . PHE A 1 103 ? -15.228 -11.989 2.068 1.00 59.09 103 PHE A N 1
ATOM 830 C CA . PHE A 1 103 ? -14.680 -12.195 0.711 1.00 59.09 103 PHE A CA 1
ATOM 831 C C . PHE A 1 103 ? -13.160 -12.476 0.635 1.00 59.09 103 PHE A C 1
ATOM 833 O O . PHE A 1 103 ? -12.605 -12.777 -0.420 1.00 59.09 103 PHE A O 1
ATOM 840 N N . VAL A 1 104 ? -12.464 -12.416 1.770 1.00 57.50 104 VAL A N 1
ATOM 841 C CA . VAL A 1 104 ? -10.991 -12.450 1.850 1.00 57.50 104 VAL A CA 1
ATOM 842 C C . VAL A 1 104 ? -10.384 -13.800 1.451 1.00 57.50 104 VAL A C 1
ATOM 844 O O . VAL A 1 104 ? -9.337 -13.861 0.808 1.00 57.50 104 VAL A O 1
ATOM 847 N N . ARG A 1 105 ? -11.015 -14.911 1.846 1.00 49.72 105 ARG A N 1
ATOM 848 C CA . ARG A 1 105 ? -10.377 -16.239 1.795 1.00 49.72 105 ARG A CA 1
ATOM 849 C C . ARG A 1 105 ? -10.305 -16.817 0.375 1.00 49.72 105 ARG A C 1
ATOM 851 O O . ARG A 1 105 ? -9.352 -17.520 0.054 1.00 49.72 105 ARG A O 1
ATOM 858 N N . GLU A 1 106 ? -11.280 -16.495 -0.473 1.00 51.75 106 GLU A N 1
ATOM 859 C CA . GLU A 1 106 ? -11.354 -16.968 -1.862 1.00 51.75 106 GLU A CA 1
ATOM 860 C C . GLU A 1 106 ? -10.437 -16.156 -2.791 1.00 51.75 106 GLU A C 1
ATOM 862 O O . GLU A 1 106 ? -9.752 -16.745 -3.628 1.00 51.75 106 GLU A O 1
ATOM 867 N N . ARG A 1 107 ? -10.303 -14.835 -2.590 1.00 55.91 107 ARG A N 1
ATOM 868 C CA . ARG A 1 107 ? -9.382 -13.999 -3.385 1.00 55.91 107 ARG A CA 1
ATOM 869 C C . ARG A 1 107 ? -7.910 -14.356 -3.146 1.00 55.91 107 ARG A C 1
ATOM 871 O O . ARG A 1 107 ? -7.136 -14.434 -4.096 1.00 55.91 107 ARG A O 1
ATOM 878 N N . LEU A 1 108 ? -7.553 -14.678 -1.901 1.00 52.81 108 LEU A N 1
ATOM 879 C CA . LEU A 1 108 ? -6.213 -15.155 -1.530 1.00 52.81 108 LEU A CA 1
ATOM 880 C C . LEU A 1 108 ? -5.860 -16.526 -2.132 1.00 52.81 108 LEU A C 1
ATOM 882 O O . LEU A 1 108 ? -4.684 -16.852 -2.283 1.00 52.81 108 LEU A O 1
ATOM 886 N N . SER A 1 109 ? -6.861 -17.327 -2.514 1.00 48.09 109 SER A N 1
ATOM 887 C CA . SER A 1 109 ? -6.639 -18.617 -3.183 1.00 48.09 109 SER A CA 1
ATOM 888 C C . SER A 1 109 ? -6.278 -18.474 -4.676 1.00 48.09 109 SER A C 1
ATOM 890 O O . SER A 1 109 ? -5.799 -19.428 -5.296 1.00 48.09 109 SER A O 1
ATOM 892 N N . GLY A 1 110 ? -6.440 -17.269 -5.247 1.00 50.31 110 GLY A N 1
ATOM 893 C CA . GLY A 1 110 ? -6.285 -16.965 -6.669 1.00 50.31 110 GLY A CA 1
ATOM 894 C C . GLY A 1 110 ? -5.096 -16.058 -7.013 1.00 50.31 110 GLY A C 1
ATOM 895 O O . GLY A 1 110 ? -5.237 -14.860 -7.214 1.00 50.31 110 GLY A O 1
ATOM 896 N N . THR A 1 111 ? -3.929 -16.665 -7.228 1.00 53.50 111 THR A N 1
ATOM 897 C CA . THR A 1 111 ? -2.951 -16.328 -8.295 1.00 53.50 111 THR A CA 1
ATOM 898 C C . THR A 1 111 ? -2.331 -14.919 -8.459 1.00 53.50 111 THR A C 1
ATOM 900 O O . THR A 1 111 ? -1.444 -14.808 -9.310 1.00 53.50 111 THR A O 1
ATOM 903 N N . MET A 1 112 ? -2.640 -13.882 -7.666 1.00 55.75 112 MET A N 1
ATOM 904 C CA . MET A 1 112 ? -1.958 -12.573 -7.808 1.00 55.75 112 MET A CA 1
ATOM 905 C C . MET A 1 112 ? -0.450 -12.654 -7.537 1.00 55.75 112 MET A C 1
ATOM 907 O O . MET A 1 112 ? 0.341 -12.150 -8.336 1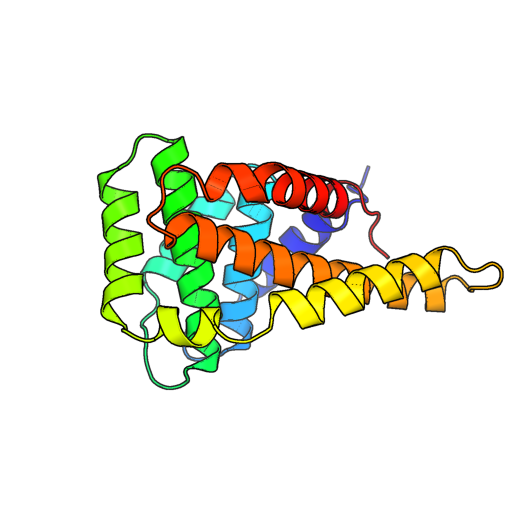.00 55.75 112 MET A O 1
ATOM 911 N N . LEU A 1 113 ? -0.040 -13.401 -6.504 1.00 64.12 113 LEU A N 1
ATOM 912 C CA . LEU A 1 113 ? 1.378 -13.645 -6.220 1.00 64.12 113 LEU A CA 1
ATOM 913 C C . LEU A 1 113 ? 2.092 -14.315 -7.404 1.00 64.12 113 LEU A C 1
ATOM 915 O O . LEU A 1 113 ? 3.145 -13.850 -7.823 1.00 64.12 113 LEU A O 1
ATOM 919 N N . ARG A 1 114 ? 1.504 -15.352 -8.025 1.00 66.38 114 ARG A N 1
ATOM 920 C CA . ARG A 1 114 ? 2.152 -16.063 -9.150 1.00 66.38 114 ARG A CA 1
ATOM 921 C C . ARG A 1 114 ? 2.356 -15.160 -10.367 1.00 66.38 114 ARG A C 1
ATOM 923 O O . ARG A 1 114 ? 3.436 -15.179 -10.957 1.00 66.38 114 ARG A O 1
ATOM 930 N N . GLY A 1 115 ? 1.334 -14.386 -10.740 1.00 67.12 115 GLY A N 1
ATOM 931 C CA . GLY A 1 115 ? 1.406 -13.466 -11.878 1.00 67.12 115 GLY A CA 1
ATOM 932 C C . GLY A 1 115 ? 2.411 -12.338 -11.643 1.00 67.12 115 GLY A C 1
ATOM 933 O O . GLY A 1 115 ? 3.268 -12.081 -12.489 1.00 67.12 115 GLY A O 1
ATOM 934 N N . ALA A 1 116 ? 2.371 -11.716 -10.464 1.00 69.25 116 ALA A N 1
ATOM 935 C CA . ALA A 1 116 ? 3.288 -10.638 -10.121 1.00 69.25 116 ALA A CA 1
ATOM 936 C C . ALA A 1 116 ? 4.743 -11.130 -9.996 1.00 69.25 116 ALA A C 1
ATOM 938 O O . ALA A 1 116 ? 5.648 -10.482 -10.520 1.00 69.25 116 ALA A O 1
ATOM 939 N N . THR A 1 117 ? 4.988 -12.314 -9.418 1.00 74.44 117 THR A N 1
ATOM 940 C CA . THR A 1 117 ? 6.336 -12.910 -9.368 1.00 74.44 117 THR A CA 1
ATOM 941 C C . THR A 1 117 ? 6.882 -13.208 -10.768 1.00 74.44 117 THR A C 1
ATOM 943 O O . THR A 1 117 ? 8.059 -12.956 -11.035 1.00 74.44 117 THR A O 1
ATOM 946 N N . ALA A 1 118 ? 6.051 -13.713 -11.688 1.00 77.62 118 ALA A N 1
ATOM 947 C CA . ALA A 1 118 ? 6.463 -13.941 -13.075 1.00 77.62 118 ALA A CA 1
ATOM 948 C C . ALA A 1 118 ? 6.828 -12.628 -13.793 1.00 77.62 118 ALA A C 1
ATOM 950 O O . ALA A 1 118 ? 7.827 -12.572 -14.519 1.00 77.62 118 ALA A O 1
ATOM 951 N N . ASN A 1 119 ? 6.064 -11.560 -13.542 1.00 77.00 119 ASN A N 1
ATOM 952 C CA . ASN A 1 119 ? 6.330 -10.231 -14.091 1.00 77.00 119 ASN A CA 1
ATOM 953 C C . ASN A 1 119 ? 7.633 -9.627 -13.552 1.00 77.00 119 ASN A C 1
ATOM 955 O O . ASN A 1 119 ? 8.404 -9.080 -14.340 1.00 77.00 119 ASN A O 1
ATOM 959 N N . ILE A 1 120 ? 7.924 -9.779 -12.254 1.00 81.62 120 ILE A N 1
ATOM 960 C CA . ILE A 1 120 ? 9.187 -9.326 -11.643 1.00 81.62 120 ILE A CA 1
ATOM 961 C C . ILE A 1 120 ? 10.380 -9.998 -12.316 1.00 81.62 120 ILE A C 1
ATOM 963 O O . ILE A 1 120 ? 11.233 -9.305 -12.869 1.00 81.62 120 ILE A O 1
ATOM 967 N N . ARG A 1 121 ? 10.394 -11.338 -12.365 1.00 82.88 121 ARG A N 1
ATOM 968 C CA . ARG A 1 121 ? 11.494 -12.101 -12.981 1.00 82.88 121 ARG A CA 1
ATOM 969 C C . ARG A 1 121 ? 11.705 -11.707 -14.442 1.00 82.88 121 ARG A C 1
ATOM 971 O O . ARG A 1 121 ? 12.837 -11.580 -14.902 1.00 82.88 121 ARG A O 1
ATOM 978 N N . SER A 1 122 ? 10.609 -11.492 -15.171 1.00 81.12 122 SER A N 1
ATOM 979 C CA . SER A 1 122 ? 10.658 -11.061 -16.570 1.00 81.12 122 SER A CA 1
ATOM 980 C C . SER A 1 122 ? 11.240 -9.652 -16.714 1.00 81.12 122 SER A C 1
ATOM 982 O O . SER A 1 122 ? 12.098 -9.429 -17.567 1.00 81.12 122 SER A O 1
ATOM 984 N N . ALA A 1 123 ? 10.816 -8.701 -15.877 1.00 80.62 123 ALA A N 1
ATOM 985 C CA . ALA A 1 123 ? 11.313 -7.328 -15.904 1.00 80.62 123 ALA A CA 1
ATOM 986 C C . ALA A 1 123 ? 12.795 -7.236 -15.496 1.00 80.62 123 ALA A C 1
ATOM 988 O O . ALA A 1 123 ? 13.569 -6.550 -16.164 1.00 80.62 123 ALA A O 1
ATOM 989 N N . GLU A 1 124 ? 13.212 -7.975 -14.467 1.00 85.44 124 GLU A N 1
ATOM 990 C CA . GLU A 1 124 ? 14.613 -8.083 -14.038 1.00 85.44 124 GLU A CA 1
ATOM 991 C C . GLU A 1 124 ? 15.494 -8.658 -15.153 1.00 85.44 124 GLU A C 1
ATOM 993 O O . GLU A 1 124 ? 16.519 -8.068 -15.503 1.00 85.44 124 GLU A O 1
ATOM 998 N N . ALA A 1 125 ? 15.051 -9.746 -15.793 1.00 86.44 125 ALA A N 1
ATOM 999 C CA . ALA A 1 125 ? 15.757 -10.340 -16.924 1.00 86.44 125 ALA A CA 1
ATOM 1000 C C . ALA A 1 125 ? 15.868 -9.377 -18.117 1.00 86.44 125 ALA A C 1
ATOM 1002 O O . ALA A 1 125 ? 16.882 -9.375 -18.812 1.00 86.44 125 ALA A O 1
ATOM 1003 N N . ILE A 1 126 ? 14.848 -8.547 -18.370 1.00 83.44 126 ILE A N 1
ATOM 1004 C CA . ILE A 1 126 ? 14.898 -7.523 -19.422 1.00 83.44 126 ILE A CA 1
ATOM 1005 C C . ILE A 1 126 ? 15.913 -6.433 -19.059 1.00 83.44 126 ILE A C 1
ATOM 1007 O O . ILE A 1 126 ? 16.736 -6.091 -19.905 1.00 83.44 126 ILE A O 1
ATOM 1011 N N . LEU A 1 127 ? 15.908 -5.919 -17.824 1.00 83.12 127 LEU A N 1
ATOM 1012 C CA . LEU A 1 127 ? 16.821 -4.852 -17.380 1.00 83.12 127 LEU A CA 1
ATOM 1013 C C . LEU A 1 127 ? 18.303 -5.254 -17.425 1.00 83.12 127 LEU A C 1
ATOM 1015 O O . LEU A 1 127 ? 19.162 -4.387 -17.620 1.00 83.12 127 LEU A O 1
ATOM 1019 N N . GLN A 1 128 ? 18.591 -6.551 -17.294 1.00 86.00 128 GLN A N 1
ATOM 1020 C CA . GLN A 1 128 ? 19.934 -7.121 -17.428 1.00 86.00 128 GLN A CA 1
ATOM 1021 C C . GLN A 1 128 ? 20.423 -7.215 -18.885 1.00 86.00 128 GLN A C 1
ATOM 1023 O O . GLN A 1 128 ? 21.620 -7.392 -19.112 1.00 86.00 128 GLN A O 1
ATOM 1028 N N . ARG A 1 129 ? 19.547 -7.071 -19.891 1.00 85.19 129 ARG A N 1
ATOM 1029 C CA . ARG A 1 129 ? 19.949 -7.136 -21.306 1.00 85.19 129 ARG A CA 1
ATOM 1030 C C . ARG A 1 129 ? 20.752 -5.900 -21.715 1.00 85.19 129 ARG A C 1
ATOM 1032 O O . ARG A 1 129 ? 20.348 -4.753 -21.499 1.00 85.19 129 ARG A O 1
ATOM 1039 N N . SER A 1 130 ? 21.873 -6.134 -22.390 1.00 60.38 130 SER A N 1
ATOM 1040 C CA . SER A 1 130 ? 22.614 -5.109 -23.124 1.00 60.38 130 SER A CA 1
ATOM 1041 C C . SER A 1 130 ? 21.776 -4.589 -24.304 1.00 60.38 130 SER A C 1
ATOM 1043 O O . SER A 1 130 ? 21.085 -5.353 -24.972 1.00 60.38 130 SER A O 1
ATOM 1045 N N . GLY A 1 131 ? 21.808 -3.274 -24.550 1.00 79.62 131 GLY A N 1
ATOM 1046 C CA . GLY A 1 131 ? 21.124 -2.641 -25.692 1.00 79.62 131 GLY A CA 1
ATOM 1047 C C . GLY A 1 131 ? 19.796 -1.929 -25.398 1.00 79.62 131 GLY A C 1
ATOM 1048 O O . GLY A 1 131 ? 19.244 -1.312 -26.304 1.00 79.62 131 GLY A O 1
ATOM 1049 N N . LEU A 1 132 ? 19.290 -1.940 -24.157 1.00 83.44 132 LEU A N 1
ATOM 1050 C CA . LEU A 1 132 ? 18.130 -1.113 -23.802 1.00 83.44 132 LEU A CA 1
ATOM 1051 C C . LEU A 1 132 ? 18.485 0.377 -23.797 1.00 83.44 132 LEU A C 1
ATOM 1053 O O . LEU A 1 132 ? 19.379 0.806 -23.056 1.00 83.44 132 LEU A O 1
ATOM 1057 N N . ASN A 1 133 ? 17.722 1.168 -24.551 1.00 87.50 133 ASN A N 1
ATOM 1058 C CA . ASN A 1 133 ? 17.794 2.623 -24.480 1.00 87.50 133 ASN A CA 1
ATOM 1059 C C . ASN A 1 133 ? 17.123 3.160 -23.197 1.00 87.50 133 ASN A C 1
ATOM 1061 O O . ASN A 1 133 ? 16.426 2.439 -22.476 1.00 87.50 133 ASN A O 1
ATOM 1065 N N . GLN A 1 134 ? 17.324 4.447 -22.905 1.00 86.19 134 GLN A N 1
ATOM 1066 C CA . GLN A 1 134 ? 16.825 5.076 -21.677 1.00 86.19 134 GLN A CA 1
ATOM 1067 C C . GLN A 1 134 ? 15.294 4.992 -21.532 1.00 86.19 134 GLN A C 1
ATOM 1069 O O . GLN A 1 134 ? 14.795 4.769 -20.432 1.00 86.19 134 GLN A O 1
ATOM 1074 N N . VAL A 1 135 ? 14.541 5.125 -22.628 1.00 86.56 135 VAL A N 1
ATOM 1075 C CA . VAL A 1 135 ? 13.068 5.067 -22.616 1.00 86.56 135 VAL A CA 1
ATOM 1076 C C . VAL A 1 135 ? 12.581 3.659 -22.277 1.00 86.56 135 VAL A C 1
ATOM 1078 O O . VAL A 1 135 ? 11.701 3.490 -21.433 1.00 86.56 135 VAL A O 1
ATOM 1081 N N . GLN A 1 136 ? 13.188 2.638 -22.882 1.00 86.44 136 GLN A N 1
ATOM 1082 C CA . GLN A 1 136 ? 12.858 1.241 -22.605 1.00 86.44 136 GLN A CA 1
ATOM 1083 C C . GLN A 1 136 ? 13.185 0.875 -21.156 1.00 86.44 136 GLN A C 1
ATOM 1085 O O . GLN A 1 136 ? 12.348 0.278 -20.483 1.00 86.44 136 GLN A O 1
ATOM 1090 N N . ARG A 1 137 ? 14.353 1.299 -20.646 1.00 85.38 137 ARG A N 1
ATOM 1091 C CA . ARG A 1 137 ? 14.720 1.096 -19.234 1.00 85.38 137 ARG A CA 1
ATOM 1092 C C . ARG A 1 137 ? 13.672 1.696 -18.300 1.00 85.38 137 ARG A C 1
ATOM 1094 O O . ARG A 1 137 ? 13.170 0.984 -17.442 1.00 85.38 137 ARG A O 1
ATOM 1101 N N . ARG A 1 138 ? 13.262 2.949 -18.526 1.00 86.88 138 ARG A N 1
ATOM 1102 C CA . ARG A 1 138 ? 12.215 3.620 -17.730 1.00 86.88 138 ARG A CA 1
ATOM 1103 C C . ARG A 1 138 ? 10.896 2.855 -17.720 1.00 86.88 138 ARG A C 1
ATOM 1105 O O . ARG A 1 138 ? 10.300 2.667 -16.662 1.00 86.88 138 ARG A O 1
ATOM 1112 N N . SER A 1 139 ? 10.450 2.402 -18.892 1.00 87.81 139 SER A N 1
ATOM 1113 C CA . SER A 1 139 ? 9.200 1.649 -19.023 1.00 87.81 139 SER A CA 1
ATOM 1114 C C . SER A 1 139 ? 9.240 0.339 -18.236 1.00 87.81 139 SER A C 1
ATOM 1116 O O . SER A 1 139 ? 8.283 0.012 -17.535 1.00 87.81 139 SER A O 1
ATOM 1118 N N . VAL A 1 140 ? 10.347 -0.403 -18.328 1.00 87.19 140 VAL A N 1
ATOM 1119 C CA . VAL A 1 140 ? 10.507 -1.682 -17.623 1.00 87.19 140 VAL A CA 1
ATOM 1120 C C . VAL A 1 140 ? 10.629 -1.455 -16.117 1.00 87.19 140 VAL A C 1
ATOM 1122 O O . VAL A 1 140 ? 9.960 -2.149 -15.356 1.00 87.19 140 VAL A O 1
ATOM 1125 N N . THR A 1 141 ? 11.381 -0.440 -15.677 1.00 87.69 141 THR A N 1
ATOM 1126 C CA . THR A 1 141 ? 11.473 -0.064 -14.256 1.00 87.69 141 THR A CA 1
ATOM 1127 C C . THR A 1 141 ? 10.103 0.277 -13.677 1.00 87.69 141 THR A C 1
ATOM 1129 O O . THR A 1 141 ? 9.752 -0.218 -12.611 1.00 87.69 141 THR A O 1
ATOM 1132 N N . LYS A 1 142 ? 9.278 1.051 -14.394 1.00 87.56 142 LYS A N 1
ATOM 1133 C CA . LYS A 1 142 ? 7.916 1.374 -13.946 1.00 87.56 142 LYS A CA 1
ATOM 1134 C C . LYS A 1 142 ? 7.034 0.126 -13.815 1.00 87.56 142 LYS A C 1
ATOM 1136 O O . LYS A 1 142 ? 6.273 0.010 -12.860 1.00 87.56 142 LYS A O 1
ATOM 1141 N N . SER A 1 143 ? 7.154 -0.818 -14.749 1.00 87.19 143 SER A N 1
ATOM 1142 C CA . SER A 1 143 ? 6.440 -2.100 -14.677 1.00 87.19 143 SER A CA 1
ATOM 1143 C C . SER A 1 143 ? 6.911 -2.969 -13.504 1.00 87.19 143 SER A C 1
ATOM 1145 O O . SER A 1 143 ? 6.094 -3.639 -12.868 1.00 87.19 143 SER A O 1
ATOM 1147 N N . LEU A 1 144 ? 8.218 -2.965 -13.217 1.00 88.00 144 LEU A N 1
ATOM 1148 C CA . LEU A 1 144 ? 8.812 -3.688 -12.092 1.00 88.00 144 LEU A CA 1
ATOM 1149 C C . LEU A 1 144 ? 8.313 -3.131 -10.758 1.00 88.00 144 LEU A C 1
ATOM 1151 O O . LEU A 1 144 ? 7.877 -3.902 -9.908 1.00 88.00 144 LEU A O 1
ATOM 1155 N N . ILE A 1 145 ? 8.310 -1.803 -10.617 1.00 89.38 145 ILE A N 1
ATOM 1156 C CA . ILE A 1 145 ? 7.753 -1.100 -9.457 1.00 89.38 145 ILE A CA 1
ATOM 1157 C C . ILE A 1 145 ? 6.303 -1.527 -9.224 1.00 89.38 145 ILE A C 1
ATOM 1159 O O . ILE A 1 145 ? 6.004 -2.033 -8.150 1.00 89.38 145 ILE A O 1
ATOM 1163 N N . GLY A 1 146 ? 5.432 -1.421 -10.236 1.00 86.94 146 GLY A N 1
ATOM 1164 C CA . GLY A 1 146 ? 4.018 -1.787 -10.083 1.00 86.94 146 GLY A CA 1
ATOM 1165 C C . GLY A 1 146 ? 3.802 -3.258 -9.708 1.00 86.94 146 GLY A C 1
ATOM 1166 O O . GLY A 1 146 ? 2.907 -3.588 -8.936 1.00 86.94 146 GLY A O 1
ATOM 1167 N N . SER A 1 147 ? 4.659 -4.157 -10.203 1.00 85.62 147 SER A N 1
ATOM 1168 C CA . SER A 1 147 ? 4.599 -5.578 -9.832 1.00 85.62 147 SER A CA 1
ATOM 1169 C C . SER A 1 147 ? 5.043 -5.811 -8.384 1.00 85.62 147 SER A C 1
ATOM 1171 O O . SER A 1 147 ? 4.431 -6.609 -7.679 1.00 85.62 147 SER A O 1
ATOM 1173 N N . LYS A 1 148 ? 6.086 -5.107 -7.927 1.00 88.38 148 LYS A N 1
ATOM 1174 C CA . LYS A 1 148 ? 6.575 -5.169 -6.544 1.00 88.38 148 LYS A CA 1
ATOM 1175 C C . LYS A 1 148 ? 5.586 -4.533 -5.558 1.00 88.38 148 LYS A C 1
ATOM 1177 O O . LYS A 1 148 ? 5.347 -5.126 -4.513 1.00 88.38 148 LYS A O 1
ATOM 1182 N N . GLU A 1 149 ? 4.946 -3.416 -5.914 1.00 87.56 149 GLU A N 1
ATOM 1183 C CA . GLU A 1 149 ? 3.824 -2.837 -5.154 1.00 87.56 149 GLU A CA 1
ATOM 1184 C C . GLU A 1 149 ? 2.711 -3.875 -4.962 1.00 87.56 149 GLU A C 1
ATOM 1186 O O . GLU A 1 149 ? 2.320 -4.141 -3.830 1.00 87.56 149 GLU A O 1
ATOM 1191 N N . ALA A 1 150 ? 2.257 -4.519 -6.043 1.00 82.81 150 ALA A N 1
ATOM 1192 C CA . ALA A 1 150 ? 1.187 -5.514 -5.976 1.00 82.81 150 ALA A CA 1
ATOM 1193 C C . ALA A 1 150 ? 1.533 -6.707 -5.066 1.00 82.81 150 ALA A C 1
ATOM 1195 O O . ALA A 1 150 ? 0.693 -7.130 -4.275 1.00 82.81 150 ALA A O 1
ATOM 1196 N N . ILE A 1 151 ? 2.767 -7.229 -5.132 1.00 83.44 151 ILE A N 1
ATOM 1197 C CA . ILE A 1 151 ? 3.204 -8.291 -4.208 1.00 83.44 151 ILE A CA 1
ATOM 1198 C C . ILE A 1 151 ? 3.209 -7.787 -2.772 1.00 83.44 151 ILE A C 1
ATOM 1200 O O . ILE A 1 151 ? 2.681 -8.464 -1.898 1.00 83.44 151 ILE A O 1
ATOM 1204 N N . LEU A 1 152 ? 3.793 -6.618 -2.517 1.00 85.56 152 LEU A N 1
ATOM 1205 C CA . LEU A 1 152 ? 3.924 -6.097 -1.162 1.00 85.56 152 LEU A CA 1
ATOM 1206 C C . LEU A 1 152 ? 2.556 -5.892 -0.497 1.00 85.56 152 LEU A C 1
ATOM 1208 O O . LEU A 1 152 ? 2.371 -6.251 0.664 1.00 85.56 152 LEU A O 1
ATOM 1212 N N . MET A 1 153 ? 1.584 -5.383 -1.256 1.00 82.38 153 MET A N 1
ATOM 1213 C CA . MET A 1 153 ? 0.201 -5.240 -0.804 1.00 82.38 153 MET A CA 1
ATOM 1214 C C . MET A 1 153 ? -0.414 -6.580 -0.388 1.00 82.38 153 MET A C 1
ATOM 1216 O O . MET A 1 153 ? -0.999 -6.683 0.689 1.00 82.38 153 MET A O 1
ATOM 1220 N N . GLU A 1 154 ? -0.247 -7.610 -1.218 1.00 79.25 154 GLU A N 1
ATOM 1221 C CA . GLU A 1 154 ? -0.724 -8.962 -0.919 1.00 79.25 154 GLU A CA 1
ATOM 1222 C C . GLU A 1 154 ? -0.019 -9.555 0.305 1.00 79.25 154 GLU A C 1
ATOM 1224 O O . GLU A 1 154 ? -0.676 -10.135 1.164 1.00 79.25 154 GLU A O 1
ATOM 1229 N N . LEU A 1 155 ? 1.299 -9.379 0.434 1.00 80.38 155 LEU A N 1
ATOM 1230 C CA . LEU A 1 155 ? 2.065 -9.909 1.564 1.00 80.38 155 LEU A CA 1
ATOM 1231 C C . LEU A 1 155 ? 1.641 -9.286 2.897 1.00 80.38 155 LEU A C 1
ATOM 1233 O O . LEU A 1 155 ? 1.444 -10.023 3.862 1.00 80.38 155 LEU A O 1
ATOM 1237 N N . TYR A 1 156 ? 1.445 -7.964 2.960 1.00 82.19 156 TYR A N 1
ATOM 1238 C CA . TYR A 1 156 ? 0.929 -7.329 4.178 1.00 82.19 156 TYR A CA 1
ATOM 1239 C C . TYR A 1 156 ? -0.484 -7.797 4.509 1.00 82.19 156 TYR A C 1
ATOM 1241 O O . TYR A 1 156 ? -0.787 -8.091 5.662 1.00 82.19 156 TYR A O 1
ATOM 1249 N N . PHE A 1 157 ? -1.345 -7.906 3.501 1.00 78.44 157 PHE A N 1
ATOM 1250 C CA . PHE A 1 157 ? -2.707 -8.376 3.698 1.00 78.44 157 PHE A CA 1
ATOM 1251 C C . PHE A 1 157 ? -2.755 -9.832 4.200 1.00 78.44 157 PHE A C 1
ATOM 1253 O O . PHE A 1 157 ? -3.474 -10.136 5.154 1.00 78.44 157 PHE A O 1
ATOM 1260 N N . ILE A 1 158 ? -1.949 -10.725 3.612 1.00 75.31 158 ILE A N 1
ATOM 1261 C CA . ILE A 1 158 ? -1.821 -12.128 4.031 1.00 75.31 158 ILE A CA 1
ATOM 1262 C C . ILE A 1 158 ? -1.236 -12.232 5.438 1.00 75.31 158 ILE A C 1
ATOM 1264 O O . ILE A 1 158 ? -1.768 -13.003 6.233 1.00 75.31 158 ILE A O 1
ATOM 1268 N N . GLY A 1 159 ? -0.179 -11.478 5.756 1.00 73.31 159 GLY A N 1
ATOM 1269 C CA . GLY A 1 159 ? 0.449 -11.505 7.082 1.00 73.31 159 GLY A CA 1
ATOM 1270 C C . GLY A 1 159 ? -0.553 -11.207 8.198 1.00 73.31 159 GLY A C 1
ATOM 1271 O O . GLY A 1 159 ? -0.627 -11.927 9.188 1.00 73.31 159 GLY A O 1
ATOM 1272 N N . GLU A 1 160 ? -1.428 -10.229 7.973 1.00 76.94 160 GLU A N 1
ATOM 1273 C CA . GLU A 1 160 ? -2.403 -9.796 8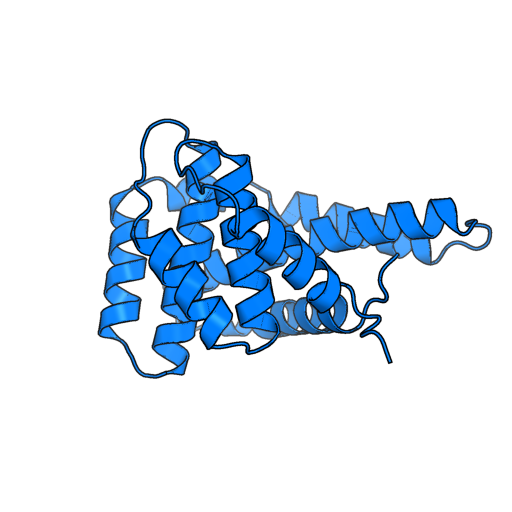.972 1.00 76.94 160 GLU A CA 1
ATOM 1274 C C . GLU A 1 160 ? -3.607 -10.744 9.146 1.00 76.94 160 GLU A C 1
ATOM 1276 O O . GLU A 1 160 ? -4.208 -10.812 10.227 1.00 76.94 160 GLU A O 1
ATOM 1281 N N . LEU A 1 161 ? -3.972 -11.497 8.101 1.00 71.50 161 LEU A N 1
ATOM 1282 C CA . LEU A 1 161 ? -5.154 -12.376 8.084 1.00 71.50 161 LEU A CA 1
ATOM 1283 C C . LEU A 1 161 ? -4.813 -13.869 8.188 1.00 71.50 161 LEU A C 1
ATOM 1285 O O . LEU A 1 161 ? -5.682 -14.677 8.534 1.00 71.50 161 LEU A O 1
ATOM 1289 N N . GLY A 1 162 ? -3.560 -14.238 7.927 1.00 59.84 162 GLY A N 1
ATOM 1290 C CA . GLY A 1 162 ? -3.015 -15.584 8.034 1.00 59.84 162 GLY A CA 1
ATOM 1291 C C . GLY A 1 162 ? -2.781 -15.983 9.488 1.00 59.84 162 GLY A C 1
ATOM 1292 O O . GLY A 1 162 ? -1.761 -15.669 10.086 1.00 59.84 162 GLY A O 1
ATOM 1293 N N . GLY A 1 163 ? -3.732 -16.717 10.064 1.00 46.34 163 GLY A N 1
ATOM 1294 C CA . GLY A 1 163 ? -3.703 -17.198 11.449 1.00 46.34 163 GLY A CA 1
ATOM 1295 C C . GLY A 1 163 ? -2.715 -18.332 11.746 1.00 46.34 163 GLY A C 1
ATOM 1296 O O . GLY A 1 163 ? -3.109 -19.324 12.352 1.00 46.34 163 GLY A O 1
ATOM 1297 N N . THR A 1 164 ? -1.445 -18.218 11.368 1.00 43.66 164 THR A N 1
ATOM 1298 C CA . THR A 1 164 ? -0.420 -19.163 11.831 1.00 43.66 164 THR A CA 1
ATOM 1299 C C . THR A 1 164 ? 0.798 -18.412 12.322 1.00 43.66 164 THR A C 1
ATOM 1301 O O . THR A 1 164 ? 1.400 -17.648 11.573 1.00 43.66 164 THR A O 1
ATOM 1304 N N . SER A 1 165 ? 1.202 -18.716 13.550 1.00 43.38 165 SER A N 1
ATOM 1305 C CA . SER A 1 165 ? 2.384 -18.240 14.278 1.00 43.38 165 SER A CA 1
ATOM 1306 C C . SER A 1 165 ? 3.738 -18.381 13.553 1.00 43.38 165 SER A C 1
ATOM 1308 O O . SER A 1 165 ? 4.761 -18.043 14.132 1.00 43.38 165 SER A O 1
ATOM 1310 N N . ASN A 1 166 ? 3.755 -18.856 12.301 1.00 42.78 166 ASN A N 1
ATOM 1311 C CA . ASN A 1 166 ? 4.943 -19.066 11.471 1.00 42.78 166 ASN A CA 1
ATOM 1312 C C . ASN A 1 166 ? 4.904 -18.318 10.114 1.00 42.78 166 ASN A C 1
ATOM 1314 O O . ASN A 1 166 ? 5.907 -18.328 9.411 1.00 42.78 166 ASN A O 1
ATOM 1318 N N . GLY A 1 167 ? 3.782 -17.689 9.728 1.00 45.81 167 GLY A N 1
ATOM 1319 C CA . GLY A 1 167 ? 3.580 -17.160 8.366 1.00 45.81 167 GLY A CA 1
ATOM 1320 C C . GLY A 1 167 ? 4.165 -15.765 8.108 1.00 45.81 167 GLY A C 1
ATOM 1321 O O . GLY A 1 167 ? 4.707 -15.520 7.035 1.00 45.81 167 GLY A O 1
ATOM 1322 N N . GLU A 1 168 ? 4.125 -14.853 9.086 1.00 52.25 168 GLU A N 1
ATOM 1323 C CA . GLU A 1 168 ? 4.737 -13.519 8.932 1.00 52.25 168 GLU A CA 1
ATOM 1324 C C . GLU A 1 168 ? 6.265 -13.615 8.777 1.00 52.25 168 GLU A C 1
ATOM 1326 O O . GLU A 1 168 ? 6.854 -12.920 7.951 1.00 52.25 168 GLU A O 1
ATOM 1331 N N . HIS A 1 169 ? 6.907 -14.540 9.499 1.00 57.22 169 HIS A N 1
ATOM 1332 C CA . HIS A 1 169 ? 8.352 -14.768 9.408 1.00 57.22 169 HIS A CA 1
ATOM 1333 C C . HIS A 1 169 ? 8.802 -15.333 8.056 1.00 57.22 169 HIS A C 1
ATOM 1335 O O . HIS A 1 169 ? 9.945 -15.106 7.662 1.00 57.22 169 HIS A O 1
ATOM 1341 N N . GLU A 1 170 ? 7.931 -16.051 7.342 1.00 67.62 170 GLU A N 1
ATOM 1342 C CA . GLU A 1 170 ? 8.265 -16.640 6.042 1.00 67.62 170 GLU A CA 1
ATOM 1343 C C . GLU A 1 170 ? 8.412 -15.566 4.953 1.00 67.62 170 GLU A C 1
ATOM 1345 O O . GLU A 1 170 ? 9.296 -15.660 4.100 1.00 67.62 170 GLU A O 1
ATOM 1350 N N . PHE A 1 171 ? 7.593 -14.511 5.008 1.00 76.75 171 PHE A N 1
ATOM 1351 C CA . PHE A 1 171 ? 7.568 -13.462 3.984 1.00 76.75 171 PHE A CA 1
ATOM 1352 C C . PHE A 1 171 ? 8.361 -12.207 4.346 1.00 76.75 171 PHE A C 1
ATOM 1354 O O . PHE A 1 171 ? 8.673 -11.418 3.457 1.00 76.75 171 PHE A O 1
ATOM 1361 N N . GLU A 1 172 ? 8.732 -12.026 5.613 1.00 80.81 172 GLU A N 1
ATOM 1362 C CA . GLU A 1 172 ? 9.465 -10.850 6.093 1.00 80.81 172 GLU A CA 1
ATOM 1363 C C . GLU A 1 172 ? 10.748 -10.534 5.287 1.00 80.81 172 GLU A C 1
ATOM 1365 O O . GLU A 1 172 ? 10.955 -9.365 4.954 1.00 80.81 172 GLU A O 1
ATOM 1370 N N . PRO A 1 173 ? 11.586 -11.512 4.872 1.00 83.69 173 PRO A N 1
ATOM 1371 C CA . PRO A 1 173 ? 12.730 -11.218 4.004 1.00 83.69 173 PRO A CA 1
ATOM 1372 C C . PRO A 1 173 ? 12.321 -10.632 2.645 1.00 83.69 173 PRO A C 1
ATOM 1374 O O . PRO A 1 173 ? 12.964 -9.708 2.153 1.00 83.69 173 PRO A O 1
ATOM 1377 N N . MET A 1 174 ? 11.235 -11.140 2.053 1.00 83.75 174 MET A N 1
ATOM 1378 C CA . MET A 1 174 ? 10.718 -10.671 0.764 1.00 83.75 174 MET A CA 1
ATOM 1379 C C . MET A 1 174 ? 10.087 -9.280 0.882 1.00 83.75 174 MET A C 1
ATOM 1381 O O . MET A 1 174 ? 10.287 -8.441 0.007 1.00 83.75 174 MET A O 1
ATOM 1385 N N . ILE A 1 175 ? 9.354 -9.026 1.971 1.00 86.94 175 ILE A N 1
ATOM 1386 C CA . ILE A 1 175 ? 8.805 -7.705 2.297 1.00 86.94 175 ILE A CA 1
ATOM 1387 C C . ILE A 1 175 ? 9.943 -6.682 2.339 1.00 86.94 175 ILE A C 1
ATOM 1389 O O . ILE A 1 175 ? 9.902 -5.699 1.601 1.00 86.94 175 ILE A O 1
ATOM 1393 N N . ARG A 1 176 ? 11.002 -6.960 3.110 1.00 88.81 176 ARG A N 1
ATOM 1394 C CA . ARG 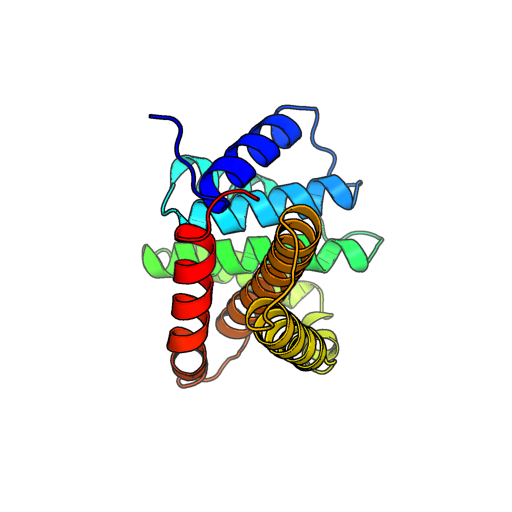A 1 176 ? 12.164 -6.064 3.233 1.00 88.81 176 ARG A CA 1
ATOM 1395 C C . ARG A 1 176 ? 12.872 -5.827 1.908 1.00 88.81 176 ARG A C 1
ATOM 1397 O O . ARG A 1 176 ? 13.142 -4.681 1.576 1.00 88.81 176 ARG A O 1
ATOM 1404 N N . GLU A 1 177 ? 13.117 -6.877 1.126 1.00 90.12 177 GLU A N 1
ATOM 1405 C CA . GLU A 1 177 ? 13.741 -6.742 -0.198 1.00 90.12 177 GLU A CA 1
ATOM 1406 C C . GLU A 1 177 ? 12.936 -5.795 -1.108 1.00 90.12 177 GLU A C 1
ATOM 1408 O O . GLU A 1 177 ? 13.493 -4.953 -1.818 1.00 90.12 177 GLU A O 1
ATOM 1413 N N . ILE A 1 178 ? 11.605 -5.910 -1.088 1.00 90.50 178 ILE A N 1
ATOM 1414 C CA . ILE A 1 178 ? 10.734 -5.053 -1.890 1.00 90.50 178 ILE A CA 1
ATOM 1415 C C . ILE A 1 178 ? 10.714 -3.616 -1.350 1.00 90.50 178 ILE A C 1
ATOM 1417 O O . ILE A 1 178 ? 10.820 -2.678 -2.144 1.00 90.50 178 ILE A O 1
ATOM 1421 N N . GLU A 1 179 ? 10.610 -3.423 -0.035 1.00 91.31 179 GLU A N 1
ATOM 1422 C CA . GLU A 1 179 ? 10.681 -2.101 0.603 1.00 91.31 179 GLU A CA 1
ATOM 1423 C C . GLU A 1 179 ? 12.003 -1.386 0.280 1.00 91.31 179 GLU A C 1
ATOM 1425 O O . GLU A 1 179 ? 12.007 -0.219 -0.128 1.00 91.31 179 GLU A O 1
ATOM 1430 N N . GLU A 1 180 ? 13.129 -2.091 0.398 1.00 91.06 180 GLU A N 1
ATOM 1431 C CA . GLU A 1 180 ? 14.464 -1.588 0.063 1.00 91.06 180 GLU A CA 1
ATOM 1432 C C . GLU A 1 180 ? 14.556 -1.202 -1.413 1.00 91.06 180 GLU A C 1
ATOM 1434 O O . GLU A 1 180 ? 15.059 -0.127 -1.747 1.00 91.06 180 GLU A O 1
ATOM 1439 N N . PHE A 1 181 ? 14.017 -2.023 -2.317 1.00 90.50 181 PHE A N 1
ATOM 1440 C CA . PHE A 1 181 ? 13.954 -1.678 -3.736 1.00 90.50 181 PHE A CA 1
ATOM 1441 C C . PHE A 1 181 ? 13.142 -0.395 -3.969 1.00 90.50 181 PHE A C 1
ATOM 1443 O O . PHE A 1 181 ? 13.628 0.541 -4.606 1.00 90.50 181 PHE A O 1
ATOM 1450 N N . LEU A 1 182 ? 11.922 -0.315 -3.428 1.00 89.38 182 LEU A N 1
ATOM 1451 C CA . LEU A 1 182 ? 11.033 0.836 -3.625 1.00 89.38 182 LEU A CA 1
ATOM 1452 C C . LEU A 1 182 ? 11.611 2.127 -3.030 1.00 89.38 182 LEU A C 1
ATOM 1454 O O . LEU A 1 182 ? 11.313 3.215 -3.524 1.00 89.38 182 LEU A O 1
ATOM 1458 N N . THR A 1 183 ? 12.450 2.013 -1.997 1.00 89.00 183 THR A N 1
ATOM 1459 C CA . THR A 1 183 ? 13.115 3.143 -1.332 1.00 89.00 183 THR A CA 1
ATOM 1460 C C . THR A 1 183 ? 14.535 3.435 -1.837 1.00 89.00 183 THR A C 1
ATOM 1462 O O . THR A 1 183 ? 15.143 4.429 -1.425 1.00 89.00 183 THR A O 1
ATOM 1465 N N . SER A 1 184 ? 15.072 2.633 -2.751 1.00 86.81 184 SER A N 1
ATOM 1466 C CA . SER A 1 184 ? 16.387 2.865 -3.364 1.00 86.81 184 SER A CA 1
ATOM 1467 C C . SER A 1 184 ? 16.307 3.182 -4.852 1.00 86.81 184 SER A C 1
ATOM 1469 O O . SER A 1 184 ? 17.221 3.813 -5.383 1.00 86.81 184 SER A O 1
ATOM 1471 N N . VAL A 1 185 ? 15.220 2.795 -5.528 1.00 85.62 185 VAL A N 1
ATOM 1472 C CA . VAL A 1 185 ? 15.068 3.011 -6.965 1.00 85.62 185 VAL A CA 1
ATOM 1473 C C . VAL A 1 185 ? 14.921 4.499 -7.290 1.00 85.62 185 VAL A C 1
ATOM 1475 O O . VAL A 1 185 ? 14.076 5.218 -6.742 1.00 85.62 185 VAL A O 1
ATOM 1478 N N . ASP A 1 186 ? 15.766 4.967 -8.206 1.00 83.69 186 ASP A N 1
ATOM 1479 C CA . ASP A 1 186 ? 15.677 6.322 -8.732 1.00 83.69 186 ASP A CA 1
ATOM 1480 C C . ASP A 1 186 ? 14.367 6.511 -9.506 1.00 83.69 186 ASP A C 1
ATOM 1482 O O . ASP A 1 186 ? 13.878 5.604 -10.186 1.00 83.69 186 ASP A O 1
ATOM 1486 N N . CYS A 1 187 ? 13.807 7.719 -9.431 1.00 71.19 187 CYS A N 1
ATOM 1487 C CA . CYS A 1 187 ? 12.638 8.077 -10.223 1.00 71.19 187 CYS A CA 1
ATOM 1488 C C . CYS A 1 187 ? 12.963 7.942 -11.730 1.00 71.19 187 CYS A C 1
ATOM 1490 O O . CYS A 1 187 ? 13.881 8.627 -12.195 1.00 71.19 187 CYS A O 1
ATOM 1492 N N . PRO A 1 188 ? 12.236 7.096 -12.492 1.00 65.12 188 PRO A N 1
ATOM 1493 C CA . PRO A 1 188 ? 12.458 6.890 -13.922 1.00 65.12 188 PRO A CA 1
ATOM 1494 C C . PRO A 1 188 ? 12.362 8.182 -14.738 1.00 65.12 188 PRO A C 1
ATOM 1496 O O . PRO A 1 188 ? 11.352 8.908 -14.614 1.00 65.12 188 PRO A O 1
#

Radius of gyration: 16.8 Å; chains: 1; bounding box: 44×38×47 Å

pLDDT: mean 81.09, std 12.87, range [41.22, 93.81]

Foldseek 3Di:
DPQQFQLVVLLVVLVVVQVPDQDLVDLVSLVSLLSNLVSCLLVVPVVSNVVSLVVLVPRDPDDDPSSVLSSLLSLLSQLVVCVVVVNNVSNVVSVVRNVVVVPPPVVLVDDLLVVLVVLLVVLVVVCPDPPDDPVNVLVSLVSNLVSLVSNLSSLSSCLSNVPDPCRNVVCVVVNVVSSCCSGPDGND